Protein AF-A0A1E3GQG2-F1 (afdb_monomer_lite)

Structure (mmCIF, N/CA/C/O backbone):
data_AF-A0A1E3GQG2-F1
#
_entry.id   AF-A0A1E3GQG2-F1
#
loop_
_atom_site.group_PDB
_atom_site.id
_atom_site.type_symbol
_atom_site.label_atom_id
_atom_site.label_alt_id
_atom_site.label_comp_id
_atom_site.label_asym_id
_atom_site.label_entity_id
_atom_site.label_seq_id
_atom_site.pdbx_PDB_ins_code
_atom_site.Cartn_x
_atom_site.Cartn_y
_atom_site.Cartn_z
_atom_site.occupancy
_atom_site.B_iso_or_equiv
_atom_site.auth_seq_id
_atom_site.auth_comp_id
_atom_site.auth_asym_id
_atom_site.auth_atom_id
_atom_site.pdbx_PDB_model_num
ATOM 1 N N . MET A 1 1 ? -31.175 -24.753 45.544 1.00 43.94 1 MET A N 1
ATOM 2 C CA . MET A 1 1 ? -30.828 -24.920 46.975 1.00 43.94 1 MET A CA 1
ATOM 3 C C . MET A 1 1 ? -31.500 -23.866 47.858 1.00 43.94 1 MET A C 1
ATOM 5 O O . MET A 1 1 ? -32.255 -24.260 48.729 1.00 43.94 1 MET A O 1
ATOM 9 N N . ALA A 1 2 ? -31.331 -22.559 47.601 1.00 50.28 2 ALA A N 1
ATOM 10 C CA . ALA A 1 2 ? -31.936 -21.495 48.421 1.00 50.28 2 ALA A CA 1
ATOM 11 C C . ALA A 1 2 ? -33.476 -21.573 48.572 1.00 50.28 2 ALA A C 1
ATOM 13 O O . ALA A 1 2 ? -33.978 -21.503 49.686 1.00 50.28 2 ALA A O 1
ATOM 14 N N . ILE A 1 3 ? -34.227 -21.776 47.480 1.00 51.91 3 ILE A N 1
ATOM 15 C CA . ILE A 1 3 ? -35.708 -21.740 47.478 1.00 51.91 3 ILE A CA 1
ATOM 16 C C . ILE A 1 3 ? -36.333 -22.725 48.488 1.00 51.91 3 ILE A C 1
ATOM 18 O O . ILE A 1 3 ? -37.227 -22.344 49.235 1.00 51.91 3 ILE A O 1
ATOM 22 N N . GLY A 1 4 ? -35.816 -23.956 48.585 1.00 51.25 4 GLY A N 1
ATOM 23 C CA . GLY A 1 4 ? -36.321 -24.952 49.543 1.00 51.25 4 GLY A CA 1
ATOM 24 C C . GLY A 1 4 ? -36.029 -24.615 51.012 1.00 51.25 4 GLY A C 1
ATOM 25 O O . GLY A 1 4 ? -36.769 -25.037 51.893 1.00 51.25 4 GLY A O 1
ATOM 26 N N . PHE A 1 5 ? -34.991 -23.818 51.287 1.00 62.16 5 PHE A N 1
ATOM 27 C CA . PHE A 1 5 ? -34.720 -23.293 52.629 1.00 62.16 5 PHE A CA 1
ATOM 28 C C . PHE A 1 5 ? -35.689 -22.160 52.995 1.00 62.16 5 PHE A C 1
ATOM 30 O O . PHE A 1 5 ? -36.145 -22.093 54.133 1.00 62.16 5 PHE A O 1
ATOM 37 N N . PHE A 1 6 ? -36.040 -21.306 52.025 1.00 57.81 6 PHE A N 1
ATOM 38 C CA . PHE A 1 6 ? -37.055 -20.263 52.201 1.00 57.81 6 PHE A CA 1
ATOM 39 C C . PHE A 1 6 ? -38.436 -20.856 52.479 1.00 57.81 6 PHE A C 1
ATOM 41 O O . PHE A 1 6 ? -39.067 -20.489 53.465 1.00 57.81 6 PHE A O 1
ATOM 48 N N . GLN A 1 7 ? -38.868 -21.823 51.665 1.00 64.31 7 GLN A N 1
ATOM 49 C CA . GLN A 1 7 ? -40.161 -22.483 51.840 1.00 64.31 7 GLN A CA 1
ATOM 50 C C . GLN A 1 7 ? -40.267 -23.183 53.202 1.00 64.31 7 GLN A C 1
ATOM 52 O O . GLN A 1 7 ? -41.184 -22.887 53.963 1.00 64.31 7 GLN A O 1
ATOM 57 N N . LYS A 1 8 ? -39.288 -24.030 53.554 1.00 70.88 8 LYS A N 1
ATOM 58 C CA . LYS A 1 8 ? -39.304 -24.768 54.824 1.00 70.88 8 LYS A CA 1
ATOM 59 C C . LYS A 1 8 ? -39.340 -23.844 56.045 1.00 70.88 8 LYS A C 1
ATOM 61 O O . LYS A 1 8 ? -40.011 -24.141 57.022 1.00 70.88 8 LYS A O 1
ATOM 66 N N . ARG A 1 9 ? -38.655 -22.699 55.991 1.00 66.62 9 ARG A N 1
ATOM 67 C CA . ARG A 1 9 ? -38.614 -21.753 57.115 1.00 66.62 9 ARG A CA 1
ATOM 68 C C . ARG A 1 9 ? -39.884 -20.906 57.238 1.00 66.62 9 ARG A C 1
ATOM 70 O O . ARG A 1 9 ? -40.225 -20.506 58.343 1.00 66.62 9 ARG A O 1
ATOM 77 N N . ILE A 1 10 ? -40.591 -20.667 56.132 1.00 66.69 10 ILE A N 1
ATOM 78 C CA . ILE A 1 10 ? -41.946 -20.094 56.142 1.00 66.69 10 ILE A CA 1
ATOM 79 C C . ILE A 1 10 ? -42.943 -21.116 56.712 1.00 66.69 10 ILE A C 1
ATOM 81 O O . ILE A 1 10 ? -43.757 -20.750 57.556 1.00 66.69 10 ILE A O 1
ATOM 85 N N . GLU A 1 11 ? -42.834 -22.391 56.323 1.00 70.44 11 GLU A N 1
ATOM 86 C CA . GLU A 1 11 ? -43.611 -23.497 56.905 1.00 70.44 11 GLU A CA 1
ATOM 87 C C . GLU A 1 11 ? -43.346 -23.645 58.415 1.00 70.44 11 GLU A C 1
ATOM 89 O O . GLU A 1 11 ? -44.302 -23.739 59.175 1.00 70.44 11 GLU A O 1
ATOM 94 N N . ASP A 1 12 ? -42.093 -23.576 58.881 1.00 70.75 12 ASP A N 1
ATOM 95 C CA . ASP A 1 12 ? -41.755 -23.628 60.315 1.00 70.75 12 ASP A CA 1
ATOM 96 C C . ASP A 1 12 ? -42.366 -22.445 61.108 1.00 70.75 12 ASP A C 1
ATOM 98 O O . ASP A 1 12 ? -42.853 -22.635 62.222 1.00 70.75 12 ASP A O 1
ATOM 102 N N . ILE A 1 13 ? -42.384 -21.226 60.544 1.00 66.31 13 ILE A N 1
ATOM 103 C CA . ILE A 1 13 ? -43.014 -20.043 61.172 1.00 66.31 13 ILE A CA 1
ATOM 104 C C . ILE A 1 13 ? -44.542 -20.203 61.241 1.00 66.31 13 ILE A C 1
ATOM 106 O O . ILE A 1 13 ? -45.140 -19.923 62.279 1.00 66.31 13 ILE A O 1
ATOM 110 N N . LEU A 1 14 ? -45.173 -20.691 60.168 1.00 64.12 14 LEU A N 1
ATOM 111 C CA . LEU A 1 14 ? -46.610 -20.991 60.133 1.00 64.12 14 LEU A CA 1
ATOM 112 C C . LEU A 1 14 ? -46.989 -22.105 61.118 1.00 64.12 14 LEU A C 1
ATOM 114 O O . LEU A 1 14 ? -47.957 -21.960 61.862 1.00 64.12 14 LEU A O 1
ATOM 118 N N . ASN A 1 15 ? -46.213 -23.188 61.164 1.00 68.00 15 ASN A N 1
ATOM 119 C CA . ASN A 1 15 ? -46.484 -24.343 62.017 1.00 68.00 15 ASN A CA 1
ATOM 120 C C . ASN A 1 15 ? -46.332 -24.016 63.508 1.00 68.00 15 ASN A C 1
ATOM 122 O O . ASN A 1 15 ? -47.169 -24.451 64.291 1.00 68.00 15 ASN A O 1
ATOM 126 N N . ASN A 1 16 ? -45.343 -23.202 63.900 1.00 66.94 16 ASN A N 1
ATOM 127 C CA . ASN A 1 16 ? -45.179 -22.760 65.294 1.00 66.94 16 ASN A CA 1
ATOM 128 C C . ASN A 1 16 ? -46.357 -21.915 65.817 1.00 66.94 16 ASN A C 1
ATOM 130 O O . ASN A 1 16 ? -46.555 -21.837 67.028 1.00 66.94 16 ASN A O 1
ATOM 134 N N . VAL A 1 17 ? -47.130 -21.278 64.929 1.00 58.50 17 VAL A N 1
ATOM 135 C CA . VAL A 1 17 ? -48.348 -20.530 65.292 1.00 58.50 17 VAL A CA 1
ATOM 136 C C . VAL A 1 17 ? -49.607 -21.395 65.149 1.00 58.50 17 VAL A C 1
ATOM 138 O O . VAL A 1 17 ? -50.553 -21.222 65.910 1.00 58.50 17 VAL A O 1
ATOM 141 N N . ALA A 1 18 ? -49.618 -22.366 64.233 1.00 57.16 18 ALA A N 1
ATOM 142 C CA . ALA A 1 18 ? -50.722 -23.314 64.069 1.00 57.16 18 ALA A CA 1
ATOM 143 C C . ALA A 1 18 ? -50.735 -24.454 65.110 1.00 57.16 18 ALA A C 1
ATOM 145 O O . ALA A 1 18 ? -51.757 -25.117 65.260 1.00 57.16 18 ALA A O 1
ATOM 146 N N . SER A 1 19 ? -49.629 -24.698 65.825 1.00 54.12 19 SER A N 1
ATOM 147 C CA . SER A 1 19 ? -49.516 -25.766 66.832 1.00 54.12 19 SER A CA 1
ATOM 148 C C . SER A 1 19 ? -50.015 -25.391 68.233 1.00 54.12 19 SER A C 1
ATOM 150 O O . SER A 1 19 ? -49.858 -26.187 69.157 1.00 54.12 19 SER A O 1
ATOM 152 N N . SER A 1 20 ? -50.580 -24.196 68.432 1.00 52.72 20 SER A N 1
ATOM 153 C CA . SER A 1 20 ? -51.410 -23.928 69.611 1.00 52.72 20 SER A CA 1
ATOM 154 C C . SER A 1 20 ? -52.830 -24.410 69.324 1.00 52.72 20 SER A C 1
ATOM 156 O O . SER A 1 20 ? -53.497 -23.824 68.470 1.00 52.72 20 SER A O 1
ATOM 158 N N . ASP A 1 21 ? -53.269 -25.461 70.021 1.00 48.66 21 ASP A N 1
ATOM 159 C CA . ASP A 1 21 ? -54.613 -26.041 69.904 1.00 48.66 21 ASP A CA 1
ATOM 160 C C . ASP A 1 21 ? -55.715 -25.016 70.232 1.00 48.66 21 ASP A C 1
ATOM 162 O O . ASP A 1 21 ? -56.151 -24.907 71.373 1.00 48.66 21 ASP A O 1
ATOM 166 N N . ASP A 1 22 ? -56.176 -24.280 69.220 1.00 47.41 22 ASP A N 1
ATOM 167 C CA . ASP A 1 22 ? -57.558 -23.810 69.098 1.00 47.41 22 ASP A CA 1
ATOM 168 C C . ASP A 1 22 ? -57.818 -23.323 67.663 1.00 47.41 22 ASP A C 1
ATOM 170 O O . ASP A 1 22 ? -57.306 -22.301 67.207 1.00 47.41 22 ASP A O 1
ATOM 174 N N . SER A 1 23 ? -58.669 -24.039 66.922 1.00 47.28 23 SER A N 1
ATOM 175 C CA . SER A 1 23 ? -59.054 -23.702 65.539 1.00 47.28 23 SER A CA 1
ATOM 176 C C . SER A 1 23 ? -60.093 -22.569 65.452 1.00 47.28 23 SER A C 1
ATOM 178 O O . SER A 1 23 ? -60.859 -22.472 64.489 1.00 47.28 23 SER A O 1
ATOM 180 N N . ALA A 1 24 ? -60.112 -21.687 66.452 1.00 50.62 24 ALA A N 1
ATOM 181 C CA . ALA A 1 24 ? -61.059 -20.596 66.618 1.00 50.62 24 ALA A CA 1
ATOM 182 C C . ALA A 1 24 ? -60.335 -19.241 66.599 1.00 50.62 24 ALA A C 1
ATOM 184 O O . ALA A 1 24 ? -59.922 -18.737 67.633 1.00 50.62 24 ALA A O 1
ATOM 185 N N . ALA A 1 25 ? -60.234 -18.649 65.402 1.00 54.94 25 ALA A N 1
ATOM 186 C CA . ALA A 1 25 ? -59.791 -17.273 65.149 1.00 54.94 25 ALA A CA 1
ATOM 187 C C . ALA A 1 25 ? -58.493 -16.841 65.873 1.00 54.94 25 ALA A C 1
ATOM 189 O O . ALA A 1 25 ? -58.545 -16.275 66.963 1.00 54.94 25 ALA A O 1
ATOM 190 N N . LEU A 1 26 ? -57.351 -17.010 65.183 1.00 57.09 26 LEU A N 1
ATOM 191 C CA . LEU A 1 26 ? -56.052 -16.390 65.506 1.00 57.09 26 LEU A CA 1
ATOM 192 C C . LEU A 1 26 ? -56.235 -15.032 66.189 1.00 57.09 26 LEU A C 1
ATOM 194 O O . LEU A 1 26 ? -56.834 -14.122 65.604 1.00 57.09 26 LEU A O 1
ATOM 198 N N . SER A 1 27 ? -55.719 -14.891 67.411 1.00 65.50 27 SER A N 1
ATOM 199 C CA . SER A 1 27 ? -55.897 -13.648 68.155 1.00 65.50 27 SER A CA 1
ATOM 200 C C . SER A 1 27 ? -55.225 -12.487 67.411 1.00 65.50 27 SER A C 1
ATOM 202 O O . SER A 1 27 ? -54.243 -12.672 66.685 1.00 65.50 27 SER A O 1
ATOM 204 N N . ALA A 1 28 ? -55.728 -11.263 67.595 1.00 66.06 28 ALA A N 1
ATOM 205 C CA . ALA A 1 28 ? -55.126 -10.077 66.975 1.00 66.06 28 ALA A CA 1
ATOM 206 C C . ALA A 1 28 ? -53.630 -9.927 67.333 1.00 66.06 28 ALA A C 1
ATOM 208 O O . ALA A 1 28 ? -52.843 -9.412 66.543 1.00 66.06 28 ALA A O 1
ATOM 209 N N . GLU A 1 29 ? -53.244 -10.437 68.503 1.00 67.38 29 GLU A N 1
ATOM 210 C CA . GLU A 1 29 ? -51.880 -10.464 69.025 1.00 67.38 29 GLU A CA 1
ATOM 211 C C . GLU A 1 29 ? -51.009 -11.503 68.292 1.00 67.38 29 GLU A C 1
ATOM 213 O O . GLU A 1 29 ? -49.918 -11.168 67.830 1.00 67.38 29 GLU A O 1
ATOM 218 N N . GLN A 1 30 ? -51.528 -12.716 68.049 1.00 65.88 30 GLN A N 1
ATOM 219 C CA . GLN A 1 30 ? -50.862 -13.734 67.220 1.00 65.88 30 GLN A CA 1
ATOM 220 C C . GLN A 1 30 ? -50.704 -13.281 65.759 1.00 65.88 30 GLN A C 1
ATOM 222 O O . GLN A 1 30 ? -49.646 -13.488 65.163 1.00 65.88 30 GLN A O 1
ATOM 227 N N . MET A 1 31 ? -51.716 -12.620 65.177 1.00 65.44 31 MET A N 1
ATOM 228 C CA . MET A 1 31 ? -51.602 -12.048 63.827 1.00 65.44 31 MET A CA 1
ATOM 229 C C . MET A 1 31 ? -50.551 -10.933 63.763 1.00 65.44 31 MET A C 1
ATOM 231 O O . MET A 1 31 ? -49.758 -10.894 62.821 1.00 65.44 31 MET A O 1
ATOM 235 N N . ALA A 1 32 ? -50.512 -10.043 64.761 1.00 70.94 32 ALA A N 1
ATOM 236 C CA . ALA A 1 32 ? -49.507 -8.987 64.840 1.00 70.94 32 ALA A CA 1
ATOM 237 C C . ALA A 1 32 ? -48.089 -9.574 64.933 1.00 70.94 32 ALA A C 1
ATOM 239 O O . ALA A 1 32 ? -47.202 -9.155 64.185 1.00 70.94 32 ALA A O 1
ATOM 240 N N . GLN A 1 33 ? -47.895 -10.593 65.774 1.00 74.00 33 GLN A N 1
ATOM 241 C CA . GLN A 1 33 ? -46.611 -11.266 65.964 1.00 74.00 33 GLN A CA 1
ATOM 242 C C . GLN A 1 33 ? -46.144 -11.991 64.689 1.00 74.00 33 GLN A C 1
ATOM 244 O O . GLN A 1 33 ? -45.023 -11.762 64.235 1.00 74.00 33 GLN A O 1
ATOM 249 N N . LEU A 1 34 ? -47.027 -12.749 64.025 1.00 73.19 34 LEU A N 1
ATOM 250 C CA . LEU A 1 34 ? -46.723 -13.391 62.740 1.00 73.19 34 LEU A CA 1
ATOM 251 C C . LEU A 1 34 ? -46.403 -12.360 61.639 1.00 73.19 34 LEU A C 1
ATOM 253 O O . LEU A 1 34 ? -45.493 -12.576 60.839 1.00 73.19 34 LEU A O 1
ATOM 257 N N . SER A 1 35 ? -47.099 -11.215 61.612 1.00 73.50 35 SER A N 1
ATOM 258 C CA . SER A 1 35 ? -46.809 -10.132 60.658 1.00 73.50 35 SER A CA 1
ATOM 259 C C . SER A 1 35 ? -45.436 -9.489 60.892 1.00 73.50 35 SER A C 1
ATOM 261 O O . SER A 1 35 ? -44.732 -9.181 59.930 1.00 73.50 35 SER A O 1
ATOM 263 N N . SER A 1 36 ? -45.032 -9.344 62.159 1.00 77.12 36 SER A N 1
ATOM 264 C CA . SER A 1 36 ? -43.724 -8.819 62.557 1.00 77.12 36 SER A CA 1
ATOM 265 C C . SER A 1 36 ? -42.600 -9.754 62.112 1.00 77.12 36 SER A C 1
ATOM 267 O O . SER A 1 36 ? -41.652 -9.310 61.462 1.00 77.12 36 SER A O 1
ATOM 269 N N . ASP A 1 37 ? -42.729 -11.055 62.383 1.00 76.38 37 ASP A N 1
ATOM 270 C CA . ASP A 1 37 ? -41.709 -12.043 62.020 1.00 76.38 37 ASP A CA 1
ATOM 271 C C . ASP A 1 37 ? -41.579 -12.208 60.497 1.00 76.38 37 ASP A C 1
ATOM 273 O O . ASP A 1 37 ? -40.462 -12.257 59.973 1.00 76.38 37 ASP A O 1
ATOM 277 N N . LEU A 1 38 ? -42.695 -12.187 59.754 1.00 78.56 38 LEU A N 1
ATOM 278 C CA . LEU A 1 38 ? -42.682 -12.156 58.285 1.00 78.56 38 LEU A CA 1
ATOM 279 C C . LEU A 1 38 ? -42.033 -10.880 57.734 1.00 78.56 38 LEU A C 1
ATOM 281 O O . LEU A 1 38 ? -41.230 -10.963 56.803 1.00 78.56 38 LEU A O 1
ATOM 285 N N . ALA A 1 39 ? -42.327 -9.706 58.300 1.00 76.19 39 ALA A N 1
ATOM 286 C CA . ALA A 1 39 ? -41.714 -8.448 57.877 1.00 76.19 39 ALA A CA 1
ATOM 287 C C . ALA A 1 39 ? -40.195 -8.435 58.130 1.00 76.19 39 ALA A C 1
ATOM 289 O O . ALA A 1 39 ? -39.421 -8.008 57.268 1.00 76.19 39 ALA A O 1
ATOM 290 N N . LEU A 1 40 ? -39.753 -8.954 59.278 1.00 81.88 40 LEU A N 1
ATOM 291 C CA . LEU A 1 40 ? -38.340 -9.047 59.651 1.00 81.88 40 LEU A CA 1
ATOM 292 C C . LEU A 1 40 ? -37.596 -10.074 58.773 1.00 81.88 40 LEU A C 1
ATOM 294 O O . LEU A 1 40 ? -36.467 -9.829 58.330 1.00 81.88 40 LEU A O 1
ATOM 298 N N . TYR A 1 41 ? -38.261 -11.175 58.415 1.00 80.56 41 TYR A N 1
ATOM 299 C CA . TYR A 1 41 ? -37.761 -12.143 57.441 1.00 80.56 41 TYR A CA 1
ATOM 300 C C . TYR A 1 41 ? -37.623 -11.539 56.037 1.00 80.56 41 TYR A C 1
ATOM 302 O O . TYR A 1 41 ? -36.532 -11.552 55.469 1.00 80.56 41 TYR A O 1
ATOM 310 N N . PHE A 1 42 ? -38.673 -10.925 55.484 1.00 79.88 42 PHE A N 1
ATOM 311 C CA . PHE A 1 42 ? -38.590 -10.291 54.163 1.00 79.88 42 PHE A CA 1
ATOM 312 C C . PHE A 1 42 ? -37.555 -9.162 54.117 1.00 79.88 42 PHE A C 1
ATOM 314 O O . PHE A 1 42 ? -36.816 -9.062 53.138 1.00 79.88 42 PHE A O 1
ATOM 321 N N . SER A 1 43 ? -37.435 -8.364 55.183 1.00 82.62 43 SER A N 1
ATOM 322 C CA . SER A 1 43 ? -36.413 -7.319 55.306 1.00 82.62 43 SER A CA 1
ATOM 323 C C . SER A 1 43 ? -34.992 -7.893 55.236 1.00 82.62 43 SER A C 1
ATOM 325 O O . SER A 1 43 ? -34.177 -7.443 54.429 1.00 82.62 43 SER A O 1
ATOM 327 N N . THR A 1 44 ? -34.695 -8.951 56.000 1.00 85.56 44 THR A N 1
ATOM 328 C CA . THR A 1 44 ? -33.367 -9.597 55.974 1.00 85.56 44 THR A CA 1
ATOM 329 C C . THR A 1 44 ? -33.063 -10.289 54.638 1.00 85.56 44 THR A C 1
ATOM 331 O O . THR A 1 44 ? -31.919 -10.255 54.172 1.00 85.56 44 THR A O 1
ATOM 334 N N . VAL A 1 45 ? -34.069 -10.845 53.957 1.00 84.50 45 VAL A N 1
ATOM 335 C CA . VAL A 1 45 ? -33.920 -11.429 52.610 1.00 84.50 45 VAL A CA 1
ATOM 336 C C . VAL A 1 45 ? -33.674 -10.362 51.543 1.00 84.50 45 VAL A C 1
ATOM 338 O O . VAL A 1 45 ? -32.757 -10.500 50.734 1.00 84.50 45 VAL A O 1
ATOM 341 N N . LEU A 1 46 ? -34.426 -9.260 51.563 1.00 84.75 46 LEU A N 1
ATOM 342 C CA . LEU A 1 46 ? -34.218 -8.134 50.649 1.00 84.75 46 LEU A CA 1
ATOM 343 C C . LEU A 1 46 ? -32.850 -7.475 50.865 1.00 84.75 46 LEU A C 1
ATOM 345 O O . LEU A 1 46 ? -32.171 -7.140 49.893 1.00 84.75 46 LEU A O 1
ATOM 349 N N . LEU A 1 47 ? -32.411 -7.337 52.117 1.00 89.31 47 LEU A N 1
ATOM 350 C CA . LEU A 1 47 ? -31.119 -6.747 52.464 1.00 89.31 47 LEU A CA 1
ATOM 351 C C . LEU A 1 47 ? -29.944 -7.645 52.045 1.00 89.31 47 LEU A C 1
ATOM 353 O O . LEU A 1 47 ? -28.957 -7.146 51.503 1.00 89.31 47 LEU A O 1
ATOM 357 N N . THR A 1 48 ? -30.056 -8.968 52.205 1.00 87.81 48 THR A N 1
ATOM 358 C CA . THR A 1 48 ? -29.026 -9.916 51.736 1.00 87.81 48 THR A CA 1
ATOM 359 C C . THR A 1 48 ? -28.966 -10.014 50.209 1.00 87.81 48 THR A C 1
ATOM 361 O O . THR A 1 48 ? -27.866 -9.989 49.655 1.00 87.81 48 THR A O 1
ATOM 364 N N . LEU A 1 49 ? -30.108 -10.028 49.510 1.00 87.88 49 LEU A N 1
ATOM 365 C CA . LEU A 1 49 ? -30.158 -9.945 48.042 1.00 87.88 49 LEU A CA 1
ATOM 366 C C . LEU A 1 49 ? -29.557 -8.632 47.519 1.00 87.88 49 LEU A C 1
ATOM 368 O O . LEU A 1 49 ? -28.740 -8.654 46.598 1.00 87.88 49 LEU A O 1
ATOM 372 N N . SER A 1 50 ? -29.898 -7.500 48.140 1.00 86.12 50 SER A N 1
ATOM 373 C CA . SER A 1 50 ? -29.339 -6.185 47.791 1.00 86.12 50 SER A CA 1
ATOM 374 C C . SER A 1 50 ? -27.827 -6.130 48.030 1.00 86.12 50 SER A C 1
ATOM 376 O O . SER A 1 50 ? -27.090 -5.606 47.196 1.00 86.12 50 SER A O 1
ATOM 378 N N . GLY A 1 51 ? -27.347 -6.730 49.125 1.00 90.56 51 GLY A N 1
ATOM 379 C CA . GLY A 1 51 ? -25.922 -6.876 49.419 1.00 90.56 51 GLY A CA 1
ATOM 380 C C . GLY A 1 51 ? -25.180 -7.707 48.369 1.00 90.56 51 GLY A C 1
ATOM 381 O O . GLY A 1 51 ? -24.151 -7.266 47.859 1.00 90.56 51 GLY A O 1
ATOM 382 N N . MET A 1 52 ? -25.718 -8.870 47.977 1.00 90.25 52 MET A N 1
ATOM 383 C CA . MET A 1 52 ? -25.135 -9.683 46.898 1.00 90.25 52 MET A CA 1
ATOM 384 C C . MET A 1 52 ? -25.113 -8.936 45.559 1.00 90.25 52 MET A C 1
ATOM 386 O O . MET A 1 52 ? -24.118 -9.007 44.837 1.00 90.25 52 MET A O 1
ATOM 390 N N . LEU A 1 53 ? -26.175 -8.194 45.236 1.00 92.00 53 LEU A N 1
ATOM 391 C CA . LEU A 1 53 ? -26.267 -7.422 43.998 1.00 92.00 53 LEU A CA 1
ATOM 392 C C . LEU A 1 53 ? -25.254 -6.264 43.976 1.00 92.00 53 LEU A C 1
ATOM 394 O O . LEU A 1 53 ? -24.583 -6.065 42.964 1.00 92.00 53 LEU A O 1
ATOM 398 N N . LEU A 1 54 ? -25.060 -5.566 45.100 1.00 93.62 54 LEU A N 1
ATO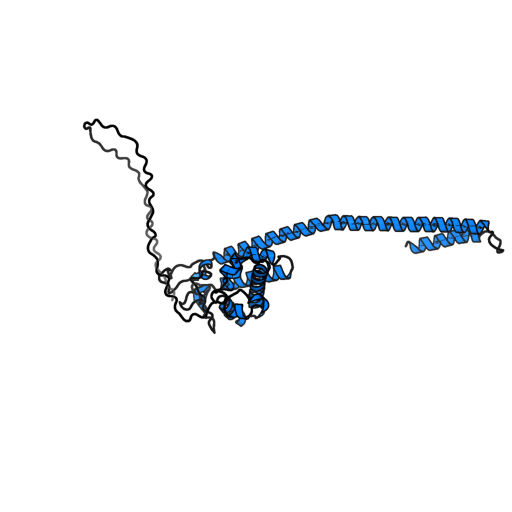M 399 C CA . LEU A 1 54 ? -24.003 -4.559 45.264 1.00 93.62 54 LEU A CA 1
ATOM 400 C C . LEU A 1 54 ? -22.599 -5.153 45.097 1.00 93.62 54 LEU A C 1
ATOM 402 O O . LEU A 1 54 ? -21.781 -4.575 44.381 1.00 93.62 54 LEU A O 1
ATOM 406 N N . VAL A 1 55 ? -22.321 -6.317 45.693 1.00 92.44 55 VAL A N 1
ATOM 407 C CA . VAL A 1 55 ? -21.036 -7.019 45.516 1.00 92.44 55 VAL A CA 1
ATOM 408 C C . VAL A 1 55 ? -20.837 -7.437 44.054 1.00 92.44 55 VAL A C 1
ATOM 410 O O . VAL A 1 55 ? -19.758 -7.225 43.503 1.00 92.44 55 VAL A O 1
ATOM 413 N N . GLY A 1 56 ? -21.873 -7.955 43.389 1.00 91.31 56 GLY A N 1
ATOM 414 C CA . GLY A 1 56 ? -21.832 -8.311 41.968 1.00 91.31 56 GLY A CA 1
ATOM 415 C C . GLY A 1 56 ? -21.545 -7.113 41.056 1.00 91.31 56 GLY A C 1
ATOM 416 O O . GLY A 1 56 ? -20.663 -7.187 40.198 1.00 91.31 56 GLY A O 1
ATOM 417 N N . LEU A 1 57 ? -22.224 -5.982 41.280 1.00 91.50 57 LEU A N 1
ATOM 418 C CA . LEU A 1 57 ? -21.966 -4.726 40.565 1.00 91.50 57 LEU A CA 1
ATOM 419 C C . LEU A 1 57 ? -20.554 -4.188 40.833 1.00 91.50 57 LEU A C 1
ATOM 421 O O . LEU A 1 57 ? -19.883 -3.747 39.899 1.00 91.50 57 LEU A O 1
ATOM 425 N N . PHE A 1 58 ? -20.076 -4.260 42.077 1.00 92.31 58 PHE A N 1
ATOM 426 C CA . PHE A 1 58 ? -18.728 -3.829 42.447 1.00 92.31 58 PHE A CA 1
ATOM 427 C C . PHE A 1 58 ? -17.641 -4.683 41.779 1.00 92.31 58 PHE A C 1
ATOM 429 O O . PHE A 1 58 ? -16.662 -4.137 41.269 1.00 92.31 58 PHE A O 1
ATOM 436 N N . LEU A 1 59 ? -17.829 -6.006 41.711 1.00 90.88 59 LEU A N 1
ATOM 437 C CA . LEU A 1 59 ? -16.934 -6.917 40.992 1.00 90.88 59 LEU A CA 1
ATOM 438 C C . LEU A 1 59 ? -16.935 -6.634 39.482 1.00 90.88 59 LEU A C 1
ATOM 440 O O . LEU A 1 59 ? -15.864 -6.502 38.890 1.00 90.88 59 LEU A O 1
ATOM 444 N N . LEU A 1 60 ? -18.107 -6.449 38.865 1.00 87.81 60 LEU A N 1
ATOM 445 C CA . LEU A 1 60 ? -18.225 -6.050 37.455 1.00 87.81 60 LEU A CA 1
ATOM 446 C C . LEU A 1 60 ? -17.524 -4.715 37.164 1.00 87.81 60 LEU A C 1
ATOM 448 O O . LEU A 1 60 ? -16.837 -4.581 36.149 1.00 87.81 60 LEU A O 1
ATOM 452 N N . TRP A 1 61 ? -17.664 -3.737 38.059 1.00 89.56 61 TRP A N 1
ATOM 453 C CA . TRP A 1 61 ? -16.994 -2.443 37.956 1.00 89.56 61 TRP A CA 1
ATOM 454 C C . TRP A 1 61 ? -15.472 -2.564 38.118 1.00 89.56 61 TRP A C 1
ATOM 456 O O . TRP A 1 61 ? -14.738 -2.003 37.307 1.00 89.56 61 TRP A O 1
ATOM 466 N N . MET A 1 62 ? -14.988 -3.345 39.091 1.00 87.00 62 MET A N 1
ATOM 467 C CA . MET A 1 62 ? -13.565 -3.683 39.259 1.00 87.00 62 MET A CA 1
ATOM 468 C C . MET A 1 62 ? -12.978 -4.312 37.991 1.00 87.00 62 MET A C 1
ATOM 470 O O . MET A 1 62 ? -11.918 -3.884 37.529 1.00 87.00 62 MET A O 1
ATOM 474 N N . VAL A 1 63 ? -13.674 -5.296 37.409 1.00 84.31 63 VAL A N 1
ATOM 475 C CA . VAL A 1 63 ? -13.246 -5.976 36.179 1.00 84.31 63 VAL A CA 1
ATOM 476 C C . VAL A 1 63 ? -13.204 -4.993 35.012 1.00 84.31 63 VAL A C 1
ATOM 478 O O . VAL A 1 63 ? -12.149 -4.857 34.400 1.00 84.31 63 VAL A O 1
ATOM 481 N N . LYS A 1 64 ? -14.276 -4.230 34.746 1.00 79.50 64 LYS A N 1
ATOM 482 C CA . LYS A 1 64 ? -14.278 -3.215 33.672 1.00 79.50 64 LYS A CA 1
ATOM 483 C C . LYS A 1 64 ? -13.189 -2.155 33.867 1.00 79.50 64 LYS A C 1
ATOM 485 O O . LYS A 1 64 ? -12.498 -1.807 32.913 1.00 79.50 64 LYS A O 1
ATOM 490 N N . ARG A 1 65 ? -12.985 -1.674 35.099 1.00 77.88 65 ARG A N 1
ATOM 491 C CA . ARG A 1 65 ? -11.977 -0.652 35.423 1.00 77.88 65 ARG A CA 1
ATOM 492 C C . ARG A 1 65 ? -10.540 -1.138 35.211 1.00 77.88 65 ARG A C 1
ATOM 494 O O . ARG A 1 65 ? -9.688 -0.319 34.885 1.00 77.88 65 ARG A O 1
ATOM 501 N N . ARG A 1 66 ? -10.260 -2.435 35.391 1.00 73.31 66 ARG A N 1
ATOM 502 C CA . ARG A 1 66 ? -8.932 -3.026 35.134 1.00 73.31 66 ARG A CA 1
ATOM 503 C C . ARG A 1 66 ? -8.754 -3.488 33.685 1.00 73.31 66 ARG A C 1
ATOM 505 O O . ARG A 1 66 ? -7.681 -3.295 33.127 1.00 73.31 66 ARG A O 1
ATOM 512 N N . ALA A 1 67 ? -9.789 -4.068 33.080 1.00 65.19 67 ALA A N 1
ATOM 513 C CA . ALA A 1 67 ? -9.726 -4.630 31.734 1.00 65.19 67 ALA A CA 1
ATOM 514 C C . ALA A 1 67 ? -9.654 -3.555 30.641 1.00 65.19 67 ALA A C 1
ATOM 516 O O . ALA A 1 67 ? -8.885 -3.720 29.701 1.00 65.19 67 ALA A O 1
ATOM 517 N N . ASN A 1 68 ? -10.407 -2.455 30.771 1.00 66.25 68 ASN A N 1
ATOM 518 C CA . ASN A 1 68 ? -10.446 -1.399 29.754 1.00 66.25 68 ASN A CA 1
ATOM 519 C C . ASN A 1 68 ? -9.065 -0.773 29.459 1.00 66.25 68 ASN A C 1
ATOM 521 O O . ASN A 1 68 ? -8.655 -0.836 28.306 1.00 66.25 68 ASN A O 1
ATOM 525 N N . PRO A 1 69 ? -8.313 -0.214 30.433 1.00 63.69 69 PRO A N 1
ATOM 526 C CA . PRO A 1 69 ? -7.021 0.413 30.134 1.00 63.69 69 PRO A CA 1
ATOM 527 C C . PRO A 1 69 ? -5.963 -0.596 29.660 1.00 63.69 69 PRO A C 1
ATOM 529 O O . PRO A 1 69 ? -5.116 -0.265 28.840 1.00 63.69 69 PRO A O 1
ATOM 532 N N . ALA A 1 70 ? -6.008 -1.844 30.139 1.00 64.12 70 ALA A N 1
ATOM 533 C CA . ALA A 1 70 ? -5.092 -2.881 29.669 1.00 64.12 70 ALA A CA 1
ATOM 534 C C . ALA A 1 70 ? -5.385 -3.287 28.212 1.00 64.12 70 ALA A C 1
ATOM 536 O O . ALA A 1 70 ? -4.457 -3.485 27.431 1.00 64.12 70 ALA A O 1
ATOM 537 N N . SER A 1 71 ? -6.662 -3.385 27.823 1.00 68.81 71 SER A N 1
ATOM 538 C CA . SER A 1 71 ? -7.041 -3.750 26.456 1.00 68.81 71 SER A CA 1
ATOM 539 C C . SER A 1 71 ? -6.808 -2.619 25.453 1.00 68.81 71 SER A C 1
ATOM 541 O O . SER A 1 71 ? -6.375 -2.905 24.338 1.00 68.81 71 SER A O 1
ATOM 543 N N . THR A 1 72 ? -7.015 -1.352 25.834 1.00 72.50 72 THR A N 1
ATOM 544 C CA . THR A 1 72 ? -6.697 -0.203 24.968 1.00 72.50 72 THR A CA 1
ATOM 545 C C . THR A 1 72 ? -5.197 -0.069 24.752 1.00 72.50 72 THR A C 1
ATOM 547 O O . THR A 1 72 ? -4.766 -0.006 23.606 1.00 72.50 72 THR A O 1
ATOM 550 N N . ASN A 1 73 ? -4.392 -0.125 25.817 1.00 75.06 73 ASN A N 1
ATOM 551 C CA . ASN A 1 73 ? -2.942 0.038 25.703 1.00 75.06 73 ASN A CA 1
ATOM 552 C C . ASN A 1 73 ? -2.306 -1.097 24.882 1.00 75.06 73 ASN A C 1
ATOM 554 O O . ASN A 1 73 ? -1.417 -0.844 24.073 1.00 75.06 73 ASN A O 1
ATOM 558 N N . ASN A 1 74 ? -2.789 -2.336 25.034 1.00 81.75 74 ASN A N 1
ATOM 559 C CA . ASN A 1 74 ? -2.325 -3.458 24.215 1.00 81.75 74 ASN A CA 1
ATOM 560 C C . ASN A 1 74 ? -2.702 -3.284 22.734 1.00 81.75 74 ASN A C 1
ATOM 562 O O . ASN A 1 74 ? -1.873 -3.564 21.873 1.00 81.75 74 ASN A O 1
ATOM 566 N N . LYS A 1 75 ? -3.911 -2.790 22.427 1.00 82.56 75 LYS A N 1
ATOM 567 C CA . LYS A 1 75 ? -4.323 -2.484 21.046 1.00 82.56 75 LYS A CA 1
ATOM 568 C C . LYS A 1 75 ? -3.504 -1.349 20.430 1.00 82.56 75 LYS A C 1
ATOM 570 O O . LYS A 1 75 ? -3.103 -1.452 19.278 1.00 82.56 75 LYS A O 1
ATOM 575 N N . GLU A 1 76 ? -3.238 -0.280 21.177 1.00 84.88 76 GLU A N 1
ATOM 576 C CA . GLU A 1 76 ? -2.422 0.847 20.704 1.00 84.88 76 GLU A CA 1
ATOM 577 C C . GLU A 1 76 ? -0.973 0.428 20.433 1.00 84.88 76 GLU A C 1
ATOM 579 O O . GLU A 1 76 ? -0.411 0.797 19.403 1.00 84.88 76 GLU A O 1
ATOM 584 N N . LEU A 1 77 ? -0.396 -0.410 21.300 1.00 87.62 77 LEU A N 1
ATOM 585 C CA . LEU A 1 77 ? 0.934 -0.981 21.100 1.00 87.62 77 LEU A CA 1
ATOM 586 C C . LEU A 1 77 ? 0.975 -1.929 19.889 1.00 87.62 77 LEU A C 1
ATOM 588 O O . LEU A 1 77 ? 1.896 -1.830 19.084 1.00 87.62 77 LEU A O 1
ATOM 592 N N . GLN A 1 78 ? -0.038 -2.783 19.701 1.00 87.38 78 GLN A N 1
ATOM 593 C CA . GLN A 1 78 ? -0.164 -3.638 18.510 1.00 87.38 78 GLN A CA 1
ATOM 594 C C . GLN A 1 78 ? -0.301 -2.820 17.217 1.00 87.38 78 GLN A C 1
ATOM 596 O O . GLN A 1 78 ? 0.363 -3.123 16.231 1.00 87.38 78 GLN A O 1
ATOM 601 N N . ARG A 1 79 ? -1.106 -1.750 17.230 1.00 90.06 79 ARG A N 1
ATOM 602 C CA . ARG A 1 79 ? -1.265 -0.807 16.109 1.00 90.06 79 ARG A CA 1
ATOM 603 C C . ARG A 1 79 ? 0.065 -0.146 15.737 1.00 90.06 79 ARG A C 1
ATOM 605 O O . ARG A 1 79 ? 0.411 -0.111 14.563 1.00 90.06 79 ARG A O 1
ATOM 612 N N . GLN A 1 80 ? 0.835 0.327 16.721 1.00 89.94 80 GLN A N 1
ATOM 613 C CA . GLN A 1 80 ? 2.162 0.913 16.483 1.00 89.94 80 GLN A CA 1
ATOM 614 C C . GLN A 1 80 ? 3.176 -0.111 15.958 1.00 89.94 80 GLN A C 1
ATOM 616 O O . GLN A 1 80 ? 3.903 0.189 15.014 1.00 89.94 80 GLN A O 1
ATOM 621 N N . GLN A 1 81 ? 3.205 -1.320 16.529 1.00 91.44 81 GLN A N 1
ATOM 622 C CA . GLN A 1 81 ? 4.077 -2.402 16.064 1.00 91.44 81 GLN A CA 1
ATOM 623 C C . GLN A 1 81 ? 3.774 -2.791 14.617 1.00 91.44 81 GLN A C 1
ATOM 625 O O . GLN A 1 81 ? 4.698 -2.887 13.816 1.00 91.44 81 GLN A O 1
ATOM 630 N N . LEU A 1 82 ? 2.495 -2.951 14.266 1.00 92.19 82 LEU A N 1
ATOM 631 C CA . LEU A 1 82 ? 2.092 -3.315 12.912 1.00 92.19 82 LEU A CA 1
ATOM 632 C C . LEU A 1 82 ? 2.406 -2.205 11.898 1.00 92.19 82 LEU A C 1
ATOM 634 O O . LEU A 1 82 ? 2.856 -2.505 10.799 1.00 92.19 82 LEU A O 1
ATOM 638 N N . LEU A 1 83 ? 2.236 -0.928 12.259 1.00 92.38 83 LEU A N 1
ATOM 639 C CA . LEU A 1 83 ? 2.644 0.189 11.397 1.00 92.38 83 LEU A CA 1
ATOM 640 C C . LEU A 1 83 ? 4.156 0.200 11.149 1.00 92.38 83 LEU A C 1
ATOM 642 O O . LEU A 1 83 ? 4.580 0.318 10.003 1.00 92.38 83 LEU A O 1
ATOM 646 N N . GLN A 1 84 ? 4.966 0.009 12.194 1.00 93.19 84 GLN A N 1
ATOM 647 C CA . GLN A 1 84 ? 6.419 -0.103 12.053 1.00 93.19 84 GLN A CA 1
ATOM 648 C C . GLN A 1 84 ? 6.817 -1.324 11.203 1.00 93.19 84 GLN A C 1
ATOM 650 O O . GLN A 1 84 ? 7.740 -1.240 10.391 1.00 93.19 84 GLN A O 1
ATOM 655 N N . GLU A 1 85 ? 6.113 -2.448 11.354 1.00 94.50 85 GLU A N 1
ATOM 656 C CA . GLU A 1 85 ? 6.310 -3.636 10.527 1.00 94.50 85 GLU A CA 1
ATOM 657 C C . GLU A 1 85 ? 6.001 -3.333 9.053 1.00 94.50 85 GLU A C 1
ATOM 659 O O . GLU A 1 85 ? 6.860 -3.553 8.202 1.00 94.50 85 GLU A O 1
ATOM 664 N N . LEU A 1 86 ? 4.844 -2.739 8.751 1.00 94.69 86 LEU A N 1
ATOM 665 C CA . LEU A 1 86 ? 4.433 -2.344 7.398 1.00 94.69 86 LEU A CA 1
ATOM 666 C C . LEU A 1 86 ? 5.395 -1.334 6.753 1.00 94.69 86 LEU A C 1
ATOM 668 O O . LEU A 1 86 ? 5.694 -1.461 5.564 1.00 94.69 86 LEU A O 1
ATOM 672 N N . GLU A 1 87 ? 5.917 -0.367 7.513 1.00 94.56 87 GLU A N 1
ATOM 673 C CA . GLU A 1 87 ? 6.967 0.547 7.043 1.00 94.56 87 GLU A CA 1
ATOM 674 C C . GLU A 1 87 ? 8.259 -0.206 6.714 1.00 94.56 87 GLU A C 1
ATOM 676 O O . GLU A 1 87 ? 8.859 0.033 5.665 1.00 94.56 87 GLU A O 1
ATOM 681 N N . SER A 1 88 ? 8.672 -1.143 7.574 1.00 95.38 88 SER A N 1
ATOM 682 C CA . SER A 1 88 ? 9.891 -1.933 7.367 1.00 95.38 88 SER A CA 1
ATOM 683 C C . SER A 1 88 ? 9.778 -2.901 6.182 1.00 95.38 88 SER A C 1
ATOM 685 O O . SER A 1 88 ? 10.729 -3.022 5.409 1.00 95.38 88 SER A O 1
ATOM 687 N N . GLN A 1 89 ? 8.605 -3.516 5.983 1.00 95.56 89 GLN A N 1
ATOM 688 C CA . GLN A 1 89 ? 8.288 -4.358 4.829 1.00 95.56 89 GLN A CA 1
ATOM 689 C C . GLN A 1 89 ? 8.383 -3.544 3.534 1.00 95.56 89 GLN A C 1
ATOM 691 O O . GLN A 1 89 ? 9.121 -3.927 2.628 1.00 95.56 89 GLN A O 1
ATOM 696 N N . PHE A 1 90 ? 7.720 -2.382 3.462 1.00 95.75 90 PHE A N 1
ATOM 697 C CA . PHE A 1 90 ? 7.795 -1.538 2.268 1.00 95.75 90 PHE A CA 1
ATOM 698 C C . PHE A 1 90 ? 9.212 -1.030 2.005 1.00 95.75 90 PHE A C 1
ATOM 700 O O . PHE A 1 90 ? 9.652 -1.022 0.860 1.00 95.75 90 PHE A O 1
ATOM 707 N N . LEU A 1 91 ? 9.947 -0.623 3.046 1.00 95.44 91 LEU A N 1
ATOM 708 C CA . LEU A 1 91 ? 11.329 -0.168 2.897 1.00 95.44 91 LEU A CA 1
ATOM 709 C C . LEU A 1 91 ? 12.213 -1.266 2.291 1.00 95.44 91 LEU A C 1
ATOM 711 O O . LEU A 1 91 ? 12.952 -0.980 1.352 1.00 95.44 91 LEU A O 1
ATOM 715 N N . ALA A 1 92 ? 12.090 -2.509 2.771 1.00 96.25 92 ALA A N 1
ATOM 716 C CA . ALA A 1 92 ? 12.830 -3.647 2.234 1.00 96.25 92 ALA A CA 1
ATOM 717 C C . ALA A 1 92 ? 12.527 -3.875 0.743 1.00 96.25 92 ALA A C 1
ATOM 719 O O . ALA A 1 92 ? 13.464 -3.957 -0.051 1.00 96.25 92 ALA A O 1
ATOM 720 N N . ILE A 1 93 ? 11.243 -3.882 0.357 1.00 95.94 93 ILE A N 1
ATOM 721 C CA . ILE A 1 93 ? 10.807 -3.997 -1.047 1.00 95.94 93 ILE A CA 1
ATOM 722 C C . ILE A 1 93 ? 11.380 -2.841 -1.886 1.00 95.94 93 ILE A C 1
ATOM 724 O O . ILE A 1 93 ? 11.955 -3.057 -2.949 1.00 95.94 93 ILE A O 1
ATOM 728 N N . ASN A 1 94 ? 11.276 -1.607 -1.390 1.00 94.06 94 ASN A N 1
ATOM 729 C CA . ASN A 1 94 ? 11.694 -0.392 -2.087 1.00 94.06 94 ASN A CA 1
ATOM 730 C C . ASN A 1 94 ? 13.212 -0.331 -2.343 1.00 94.06 94 ASN A C 1
ATOM 732 O O . ASN A 1 94 ? 13.630 0.185 -3.376 1.00 94.06 94 ASN A O 1
ATOM 736 N N . THR A 1 95 ? 14.028 -0.888 -1.442 1.00 94.81 95 THR A N 1
ATOM 737 C CA . THR A 1 95 ? 15.495 -1.002 -1.601 1.00 94.81 95 THR A CA 1
ATOM 738 C C . THR A 1 95 ? 15.955 -2.268 -2.335 1.00 94.81 95 THR A C 1
ATOM 740 O O . THR A 1 95 ? 17.152 -2.457 -2.546 1.00 94.81 95 THR A O 1
ATOM 743 N N . LYS A 1 96 ? 15.042 -3.170 -2.715 1.00 94.56 96 LYS A N 1
ATOM 744 C CA . LYS A 1 96 ? 15.400 -4.435 -3.370 1.00 94.56 96 LYS A CA 1
ATOM 745 C C . LYS A 1 96 ? 15.915 -4.161 -4.794 1.00 94.56 96 LYS A C 1
ATOM 747 O O . LYS A 1 96 ? 15.230 -3.456 -5.543 1.00 94.56 96 LYS A O 1
ATOM 752 N N . PRO A 1 97 ? 17.083 -4.697 -5.200 1.00 93.50 97 PRO A N 1
ATOM 753 C CA . PRO A 1 97 ? 17.556 -4.593 -6.577 1.00 93.50 97 PRO A CA 1
ATOM 754 C C . PRO A 1 97 ? 16.642 -5.435 -7.472 1.00 93.50 97 PRO A C 1
ATOM 756 O O . PRO A 1 97 ? 16.606 -6.658 -7.353 1.00 93.50 97 PRO A O 1
ATOM 759 N N . ALA A 1 98 ? 15.861 -4.770 -8.320 1.00 93.56 98 ALA A N 1
ATOM 760 C CA . ALA A 1 98 ? 14.775 -5.399 -9.072 1.00 93.56 98 ALA A CA 1
ATOM 761 C C . ALA A 1 98 ? 14.502 -4.769 -10.445 1.00 93.56 98 ALA A C 1
ATOM 763 O O . ALA A 1 98 ? 13.683 -5.302 -11.193 1.00 93.56 98 ALA A O 1
ATOM 764 N N . VAL A 1 99 ? 15.136 -3.640 -10.781 1.00 92.94 99 VAL A N 1
ATOM 765 C CA . VAL A 1 99 ? 14.827 -2.878 -12.000 1.00 92.94 99 VAL A CA 1
ATOM 766 C C . VAL A 1 99 ? 16.032 -2.824 -12.931 1.00 92.94 99 VAL A C 1
ATOM 768 O O . VAL A 1 99 ? 17.129 -2.468 -12.507 1.00 92.94 99 VAL A O 1
ATOM 771 N N . TRP A 1 100 ? 15.824 -3.136 -14.206 1.00 91.06 100 TRP A N 1
ATOM 772 C CA . TRP A 1 100 ? 16.857 -3.110 -15.241 1.00 91.06 100 TRP A CA 1
ATOM 773 C C . TRP A 1 100 ? 16.493 -2.074 -16.304 1.00 91.06 100 TRP A C 1
ATOM 775 O O . TRP A 1 100 ? 15.432 -2.164 -16.921 1.00 91.06 100 TRP A O 1
ATOM 785 N N . MET A 1 101 ? 17.385 -1.107 -16.527 1.00 89.62 101 MET A N 1
ATOM 786 C CA . MET A 1 101 ? 17.199 -0.025 -17.500 1.00 89.62 101 MET A CA 1
ATOM 787 C C . MET A 1 101 ? 17.927 -0.376 -18.794 1.00 89.62 101 MET A C 1
ATOM 789 O O . MET A 1 101 ? 19.135 -0.181 -18.902 1.00 89.62 101 MET A O 1
ATOM 793 N N . THR A 1 102 ? 17.217 -0.937 -19.768 1.00 79.81 102 THR A N 1
ATOM 794 C CA . THR A 1 102 ? 17.846 -1.561 -20.945 1.00 79.81 102 THR A CA 1
ATOM 795 C C . THR A 1 102 ? 18.203 -0.550 -22.038 1.00 79.81 102 THR A C 1
ATOM 797 O O . THR A 1 102 ? 19.293 -0.625 -22.603 1.00 79.81 102 THR A O 1
ATOM 800 N N . ASN A 1 103 ? 17.323 0.423 -22.308 1.00 81.81 103 ASN A N 1
ATOM 801 C CA . ASN A 1 103 ? 17.428 1.343 -23.451 1.00 81.81 103 ASN A CA 1
ATOM 802 C C . ASN A 1 103 ? 17.544 2.835 -23.064 1.00 81.81 103 ASN A C 1
ATOM 804 O O . ASN A 1 103 ? 17.196 3.717 -23.854 1.00 81.81 103 ASN A O 1
ATOM 808 N N . ARG A 1 104 ? 18.033 3.153 -21.857 1.00 81.62 104 ARG A N 1
ATOM 809 C CA . ARG A 1 104 ? 18.174 4.539 -21.367 1.00 81.62 104 ARG A CA 1
ATOM 810 C C . ARG A 1 104 ? 19.635 4.993 -21.342 1.00 81.62 104 ARG A C 1
ATOM 812 O O . ARG A 1 104 ? 20.465 4.376 -20.690 1.00 81.62 104 ARG A O 1
ATOM 819 N N . SER A 1 105 ? 19.943 6.124 -21.978 1.00 80.44 105 SER A N 1
ATOM 820 C CA . SER A 1 105 ? 21.315 6.660 -22.091 1.00 80.44 105 SER A CA 1
ATOM 821 C C . SER A 1 105 ? 21.948 7.119 -20.770 1.00 80.44 105 SER A C 1
ATOM 823 O O . SER A 1 105 ? 23.167 7.255 -20.696 1.00 80.44 105 SER A O 1
ATOM 825 N N . THR A 1 106 ? 21.140 7.377 -19.740 1.00 83.56 106 THR A N 1
ATOM 826 C CA . THR A 1 106 ? 21.579 7.835 -18.411 1.00 83.56 106 THR A CA 1
ATOM 827 C C . THR A 1 106 ? 21.832 6.702 -17.414 1.00 83.56 106 THR A C 1
ATOM 829 O O . THR A 1 106 ? 22.261 6.978 -16.295 1.00 83.56 106 THR A O 1
ATOM 832 N N . PHE A 1 107 ? 21.548 5.449 -17.779 1.00 83.62 107 PHE A N 1
ATOM 833 C CA . PHE A 1 107 ? 21.655 4.283 -16.900 1.00 83.62 107 PHE A CA 1
ATOM 834 C C . PHE A 1 107 ? 22.529 3.198 -17.548 1.00 83.62 107 PHE A C 1
ATOM 836 O O . PHE A 1 107 ? 22.636 3.120 -18.769 1.00 83.62 107 PHE A O 1
ATOM 843 N N . ASP A 1 108 ? 23.172 2.363 -16.731 1.00 83.56 108 ASP A N 1
ATOM 844 C CA . ASP A 1 108 ? 23.948 1.220 -17.216 1.00 83.56 108 ASP A CA 1
ATOM 845 C C . ASP A 1 108 ? 23.048 -0.018 -17.263 1.00 83.56 108 ASP A C 1
ATOM 847 O O . ASP A 1 108 ? 22.598 -0.510 -16.229 1.00 83.56 108 ASP A O 1
ATOM 851 N N . ALA A 1 109 ? 22.824 -0.553 -18.464 1.00 82.62 109 ALA A N 1
ATOM 852 C CA . ALA A 1 109 ? 22.014 -1.750 -18.692 1.00 82.62 109 ALA A CA 1
ATOM 853 C C . ALA A 1 109 ? 22.566 -3.028 -18.024 1.00 82.62 109 ALA A C 1
ATOM 855 O O . ALA A 1 109 ? 21.878 -4.048 -17.992 1.00 82.62 109 ALA A O 1
ATOM 856 N N . LYS A 1 110 ? 23.797 -3.001 -17.493 1.00 84.38 110 LYS A N 1
ATOM 857 C CA . LYS A 1 110 ? 24.388 -4.096 -16.704 1.00 84.38 110 LYS A CA 1
ATOM 858 C C . LYS A 1 110 ? 24.116 -3.990 -15.203 1.00 84.38 110 LYS A C 1
ATOM 860 O O . LYS A 1 110 ? 24.442 -4.925 -14.473 1.00 84.38 110 LYS A O 1
ATOM 865 N N . VAL A 1 111 ? 23.586 -2.862 -14.732 1.00 88.50 111 VAL A N 1
ATOM 866 C CA . VAL A 1 111 ? 23.338 -2.601 -13.311 1.00 88.50 111 VAL A CA 1
ATOM 867 C C . VAL A 1 111 ? 21.873 -2.870 -12.985 1.00 88.50 111 VAL A C 1
ATOM 869 O O . VAL A 1 111 ? 20.968 -2.399 -13.672 1.00 88.50 111 VAL A O 1
ATOM 872 N N . VAL A 1 112 ? 21.647 -3.607 -11.897 1.00 90.75 112 VAL A N 1
ATOM 873 C CA . VAL A 1 112 ? 20.316 -3.778 -11.309 1.00 90.75 112 VAL A CA 1
ATOM 874 C C . VAL A 1 112 ? 20.087 -2.657 -10.306 1.00 90.75 112 VAL A C 1
ATOM 876 O O . VAL A 1 112 ? 20.845 -2.506 -9.347 1.00 90.75 112 VAL A O 1
ATOM 879 N N . TYR A 1 113 ? 19.042 -1.873 -10.531 1.00 93.50 113 TYR A N 1
ATOM 880 C CA . TYR A 1 113 ? 18.665 -0.739 -9.700 1.00 93.50 113 TYR A CA 1
ATOM 881 C C . TYR A 1 113 ? 17.583 -1.121 -8.684 1.00 93.50 113 TYR A C 1
ATOM 883 O O . TYR A 1 113 ? 16.829 -2.083 -8.866 1.00 93.50 113 TYR A O 1
ATOM 891 N N . GLU A 1 114 ? 17.507 -0.348 -7.603 1.00 95.31 114 GLU A N 1
ATOM 892 C CA . GLU A 1 114 ? 16.469 -0.475 -6.579 1.00 95.31 114 GLU A CA 1
ATOM 893 C C . GLU A 1 114 ? 15.062 -0.245 -7.150 1.00 95.31 114 GLU A C 1
ATOM 895 O O . GLU A 1 114 ? 14.864 0.605 -8.024 1.00 95.31 114 GLU A O 1
ATOM 900 N N . PHE A 1 115 ? 14.059 -0.938 -6.599 1.00 95.56 115 PHE A N 1
ATOM 901 C CA . PHE A 1 115 ? 12.651 -0.733 -6.960 1.00 95.56 115 PHE A CA 1
ATOM 902 C C . PHE A 1 115 ? 12.181 0.723 -6.802 1.00 95.56 115 PHE A C 1
ATOM 904 O O . PHE A 1 115 ? 11.361 1.196 -7.592 1.00 95.56 115 PHE A O 1
ATOM 911 N N . SER A 1 116 ? 12.758 1.459 -5.847 1.00 93.81 116 SER A N 1
ATOM 912 C CA . SER A 1 116 ? 12.530 2.892 -5.630 1.00 93.81 116 SER A CA 1
ATOM 913 C C . SER A 1 116 ? 12.610 3.729 -6.915 1.00 93.81 116 SER A C 1
ATOM 915 O O . SER A 1 116 ? 11.831 4.670 -7.091 1.00 93.81 116 SER A O 1
ATOM 917 N N . LEU A 1 117 ? 13.482 3.345 -7.855 1.00 92.69 117 LEU A N 1
ATOM 918 C CA . LEU A 1 117 ? 13.656 4.016 -9.140 1.00 92.69 117 LEU A CA 1
ATOM 919 C C . LEU A 1 117 ? 12.430 3.857 -10.060 1.00 92.69 117 LEU A C 1
ATOM 921 O O . LEU A 1 117 ? 12.034 4.822 -10.714 1.00 92.69 117 LEU A O 1
ATOM 925 N N . ALA A 1 118 ? 11.763 2.697 -10.059 1.00 92.44 118 ALA A N 1
ATOM 926 C CA . ALA A 1 118 ? 10.552 2.454 -10.857 1.00 92.44 118 ALA A CA 1
ATOM 927 C C . ALA A 1 118 ? 9.336 3.281 -10.390 1.00 92.44 118 ALA A C 1
ATOM 929 O O . ALA A 1 118 ? 8.399 3.503 -11.160 1.00 92.44 118 ALA A O 1
ATOM 930 N N . LEU A 1 119 ? 9.350 3.777 -9.149 1.00 92.31 119 LEU A N 1
ATOM 931 C CA . LEU A 1 119 ? 8.311 4.655 -8.598 1.00 92.31 119 LEU A CA 1
ATOM 932 C C . LEU A 1 119 ? 8.568 6.153 -8.872 1.00 92.31 119 LEU A C 1
ATOM 934 O O . LEU A 1 119 ? 7.755 7.001 -8.490 1.00 92.31 119 LEU A O 1
ATOM 938 N N . THR A 1 120 ? 9.675 6.504 -9.537 1.00 89.06 120 THR A N 1
ATOM 939 C CA . THR A 1 120 ? 10.007 7.900 -9.871 1.00 89.06 120 THR A CA 1
ATOM 940 C C . THR A 1 120 ? 9.172 8.446 -11.044 1.00 89.06 120 THR A C 1
ATOM 942 O O . THR A 1 120 ? 8.697 7.678 -11.882 1.00 89.06 120 THR A O 1
ATOM 945 N N . PRO A 1 121 ? 8.995 9.780 -11.163 1.00 82.38 121 PRO A N 1
ATOM 946 C CA . PRO A 1 121 ? 8.255 10.392 -12.277 1.00 82.38 121 PRO A CA 1
ATOM 947 C C . PRO A 1 121 ? 8.892 10.188 -13.664 1.00 82.38 121 PRO A C 1
ATOM 949 O O . PRO A 1 121 ? 8.211 10.374 -14.677 1.00 82.38 121 PRO A O 1
ATOM 952 N N . ASP A 1 122 ? 10.179 9.834 -13.703 1.00 82.31 122 ASP A N 1
ATOM 953 C CA . ASP A 1 122 ? 10.967 9.608 -14.923 1.00 82.31 122 ASP A CA 1
ATOM 954 C C . ASP A 1 122 ? 10.718 8.211 -15.522 1.00 82.31 122 ASP A C 1
ATOM 956 O O . ASP A 1 122 ? 11.045 7.941 -16.683 1.00 82.31 122 ASP A O 1
ATOM 960 N N . ILE A 1 123 ? 10.086 7.326 -14.742 1.00 86.19 123 ILE A N 1
ATOM 961 C CA . ILE A 1 123 ? 9.668 5.986 -15.150 1.00 86.19 123 ILE A CA 1
ATOM 962 C C . ILE A 1 123 ? 8.144 5.941 -15.150 1.00 86.19 123 ILE A C 1
ATOM 964 O O . ILE A 1 123 ? 7.476 5.723 -14.136 1.00 86.19 123 ILE A O 1
ATOM 968 N N . ARG A 1 124 ? 7.597 6.202 -16.337 1.00 84.50 124 ARG A N 1
ATOM 969 C CA . ARG A 1 124 ? 6.171 6.094 -16.638 1.00 84.50 124 ARG A CA 1
ATOM 970 C C . ARG A 1 124 ? 5.880 4.677 -17.062 1.00 84.50 124 ARG A C 1
ATOM 972 O O . ARG A 1 124 ? 6.501 4.197 -18.008 1.00 84.50 124 ARG A O 1
ATOM 979 N N . TRP A 1 125 ? 4.952 4.038 -16.371 1.00 91.06 125 TRP A N 1
ATOM 980 C CA . TRP A 1 125 ? 4.626 2.662 -16.684 1.00 91.06 125 TRP A CA 1
ATOM 981 C C . TRP A 1 125 ? 3.749 2.649 -17.944 1.00 91.06 125 TRP A C 1
ATOM 983 O O . TRP A 1 125 ? 2.963 3.569 -18.196 1.00 91.06 125 TRP A O 1
ATOM 993 N N . HIS A 1 126 ? 3.918 1.635 -18.779 1.00 88.44 126 HIS A N 1
ATOM 994 C CA . HIS A 1 126 ? 3.008 1.358 -19.881 1.00 88.44 126 HIS A CA 1
ATOM 995 C C . HIS A 1 126 ? 2.047 0.271 -19.413 1.00 88.44 126 HIS A C 1
ATOM 997 O O . HIS A 1 126 ? 2.510 -0.722 -18.874 1.00 88.44 126 HIS A O 1
ATOM 1003 N N . ALA A 1 127 ? 0.739 0.431 -19.617 1.00 78.81 127 ALA A N 1
ATOM 1004 C CA . ALA A 1 127 ? -0.257 -0.598 -19.312 1.00 78.81 127 ALA A CA 1
ATOM 1005 C C . ALA A 1 127 ? -0.660 -1.315 -20.617 1.00 78.81 127 ALA A C 1
ATOM 1007 O O . ALA A 1 127 ? -1.538 -0.816 -21.328 1.00 78.81 127 ALA A O 1
ATOM 1008 N N . PRO A 1 128 ? 0.008 -2.425 -20.992 1.00 75.94 128 PRO A N 1
ATOM 1009 C CA . PRO A 1 128 ? -0.260 -3.107 -22.251 1.00 75.94 128 PRO A CA 1
ATOM 1010 C C . PRO A 1 128 ? -1.556 -3.920 -22.163 1.00 75.94 128 PRO A C 1
ATOM 1012 O O . PRO A 1 128 ? -2.034 -4.241 -21.079 1.00 75.94 128 PRO A O 1
ATOM 1015 N N . GLN A 1 129 ? -2.096 -4.320 -23.317 1.00 73.56 129 GLN A N 1
ATOM 1016 C CA . GLN A 1 129 ? -3.244 -5.239 -23.365 1.00 73.56 129 GLN A CA 1
ATOM 1017 C C . GLN A 1 129 ? -2.905 -6.645 -22.850 1.00 73.56 129 GLN A C 1
ATOM 1019 O O . GLN A 1 129 ? -3.767 -7.286 -22.269 1.00 73.56 129 GLN A O 1
ATOM 1024 N N . ASN A 1 130 ? -1.661 -7.091 -23.054 1.00 79.38 130 ASN A N 1
ATOM 1025 C CA . ASN A 1 130 ? -1.113 -8.338 -22.525 1.00 79.38 130 ASN A CA 1
ATOM 1026 C C . ASN A 1 130 ? 0.233 -8.014 -21.870 1.00 79.38 130 ASN A C 1
ATOM 1028 O O . ASN A 1 130 ? 1.074 -7.361 -22.501 1.00 79.38 130 ASN A O 1
ATOM 1032 N N . ILE A 1 131 ? 0.471 -8.483 -20.648 1.00 85.25 131 ILE A N 1
ATOM 1033 C CA . ILE A 1 131 ? 1.746 -8.254 -19.967 1.00 85.25 131 ILE A CA 1
ATOM 1034 C C . ILE A 1 131 ? 2.848 -9.094 -20.624 1.00 85.25 131 ILE A C 1
ATOM 1036 O O . ILE A 1 131 ? 2.764 -10.319 -20.705 1.00 85.25 131 ILE A O 1
ATOM 1040 N N . GLN A 1 132 ? 3.923 -8.441 -21.065 1.00 86.44 132 GLN A N 1
ATOM 1041 C CA . GLN A 1 132 ? 5.101 -9.146 -21.560 1.00 86.44 132 GLN A CA 1
ATOM 1042 C C . GLN A 1 132 ? 5.981 -9.574 -20.386 1.00 86.44 132 GLN A C 1
ATOM 1044 O O . GLN A 1 132 ? 6.453 -8.734 -19.616 1.00 86.44 132 GLN A O 1
ATOM 1049 N N . THR A 1 133 ? 6.234 -10.880 -20.270 1.00 87.38 133 THR A N 1
ATOM 1050 C CA . THR A 1 133 ? 7.186 -11.422 -19.292 1.00 87.38 133 THR A CA 1
ATOM 1051 C C . THR A 1 133 ? 8.297 -12.211 -19.963 1.00 87.38 133 THR A C 1
ATOM 1053 O O . THR A 1 133 ? 8.048 -12.975 -20.896 1.00 87.38 133 THR A O 1
ATOM 1056 N N . SER A 1 134 ? 9.515 -12.054 -19.458 1.00 86.25 134 SER A N 1
ATOM 1057 C CA . SER A 1 134 ? 10.718 -12.759 -19.902 1.00 86.25 134 SER A CA 1
ATOM 1058 C C . SER A 1 134 ? 11.388 -13.455 -18.714 1.00 86.25 134 SER A C 1
ATOM 1060 O O . SER A 1 134 ? 11.039 -13.216 -17.561 1.00 86.25 134 SER A O 1
ATOM 1062 N N . TRP A 1 135 ? 12.336 -14.352 -18.981 1.00 86.25 135 TRP A N 1
ATOM 1063 C CA . TRP A 1 135 ? 13.147 -14.987 -17.941 1.00 86.25 135 TRP A CA 1
ATOM 1064 C C . TRP A 1 135 ? 14.575 -14.460 -18.026 1.00 86.25 135 TRP A C 1
ATOM 1066 O O . TRP A 1 135 ? 15.196 -14.537 -19.088 1.00 86.25 135 TRP A O 1
ATOM 1076 N N . HIS A 1 136 ? 15.101 -13.934 -16.921 1.00 80.38 136 HIS A N 1
ATOM 1077 C CA . HIS A 1 136 ? 16.460 -13.406 -16.857 1.00 80.38 136 HIS A CA 1
ATOM 1078 C C . HIS A 1 136 ? 17.128 -13.780 -15.532 1.00 80.38 136 HIS A C 1
ATOM 1080 O O . HIS A 1 136 ? 16.549 -13.601 -14.470 1.00 80.38 136 HIS A O 1
ATOM 1086 N N . MET A 1 137 ? 18.346 -14.329 -15.596 1.00 75.31 137 MET A N 1
ATOM 1087 C CA . MET A 1 137 ? 19.160 -14.716 -14.428 1.00 75.31 137 MET A CA 1
ATOM 1088 C C . MET A 1 137 ? 18.455 -15.601 -13.372 1.00 75.31 137 MET A C 1
ATOM 1090 O O . MET A 1 137 ? 18.860 -15.628 -12.216 1.00 75.31 137 MET A O 1
ATOM 1094 N N . GLY A 1 138 ? 17.438 -16.369 -13.779 1.00 80.69 138 GLY A N 1
ATOM 1095 C CA . GLY A 1 138 ? 16.651 -17.246 -12.899 1.00 80.69 138 GLY A CA 1
ATOM 1096 C C . GLY A 1 138 ? 15.342 -16.634 -12.389 1.00 80.69 138 GLY A C 1
ATOM 1097 O O . GLY A 1 138 ? 14.486 -17.379 -11.922 1.00 80.69 138 GLY A O 1
ATOM 1098 N N . ASP A 1 139 ? 15.147 -15.326 -12.558 1.00 85.81 139 ASP A N 1
ATOM 1099 C CA . ASP A 1 139 ? 13.921 -14.617 -12.199 1.00 85.81 139 ASP A CA 1
ATOM 1100 C C . ASP A 1 139 ? 12.974 -14.443 -13.397 1.00 85.81 139 ASP A C 1
ATOM 1102 O O . ASP A 1 139 ? 13.394 -14.308 -14.555 1.00 85.81 139 ASP A O 1
ATOM 1106 N N . ARG A 1 140 ? 11.667 -14.390 -13.104 1.00 91.06 140 ARG A N 1
ATOM 1107 C CA . ARG A 1 140 ? 10.649 -13.892 -14.038 1.00 91.06 140 ARG A CA 1
ATOM 1108 C C . ARG A 1 140 ? 10.690 -12.365 -14.014 1.00 91.06 140 ARG A C 1
ATOM 1110 O O . ARG A 1 140 ? 10.507 -11.750 -12.966 1.00 91.06 140 ARG A O 1
ATOM 1117 N N . MET A 1 141 ? 10.897 -11.770 -15.177 1.00 92.12 141 MET A N 1
ATOM 1118 C CA . MET A 1 141 ? 10.931 -10.329 -15.401 1.00 92.12 141 MET A CA 1
ATOM 1119 C C . MET A 1 141 ? 9.670 -9.884 -16.138 1.00 92.12 141 MET A C 1
ATOM 1121 O O . MET A 1 141 ? 9.114 -10.636 -16.939 1.00 92.12 141 MET A O 1
ATOM 1125 N N . ILE A 1 142 ? 9.242 -8.652 -15.893 1.00 92.88 142 ILE A N 1
ATOM 1126 C CA . ILE A 1 142 ? 8.069 -8.027 -16.501 1.00 92.88 142 ILE A CA 1
ATOM 1127 C C . ILE A 1 142 ? 8.508 -6.738 -17.192 1.00 92.88 142 ILE A C 1
ATOM 1129 O O . ILE A 1 142 ? 9.229 -5.944 -16.591 1.00 92.88 142 ILE A O 1
ATOM 1133 N N . VAL A 1 143 ? 8.068 -6.511 -18.429 1.00 91.75 143 VAL A N 1
ATOM 1134 C CA . VAL A 1 143 ? 8.288 -5.231 -19.118 1.00 91.75 143 VAL A CA 1
ATOM 1135 C C . VAL A 1 143 ? 7.343 -4.178 -18.535 1.00 91.75 143 VAL A C 1
ATOM 1137 O O . VAL A 1 143 ? 6.127 -4.361 -18.579 1.00 91.75 143 VAL A O 1
ATOM 1140 N N . ILE A 1 144 ? 7.892 -3.085 -17.996 1.00 90.94 144 ILE A N 1
ATOM 1141 C CA . ILE A 1 144 ? 7.110 -2.014 -17.349 1.00 90.94 144 ILE A CA 1
ATOM 1142 C C . ILE A 1 144 ? 6.987 -0.731 -18.181 1.00 90.94 144 ILE A C 1
ATOM 1144 O O . ILE A 1 144 ? 6.129 0.092 -17.872 1.00 90.94 144 ILE A O 1
ATOM 1148 N N . THR A 1 145 ? 7.797 -0.521 -19.226 1.00 88.94 145 THR A N 1
ATOM 1149 C CA . THR A 1 145 ? 7.773 0.712 -20.044 1.00 88.94 145 THR A CA 1
ATOM 1150 C C . THR A 1 145 ? 7.866 0.435 -21.546 1.00 88.94 145 THR A C 1
ATOM 1152 O O . THR A 1 145 ? 8.318 -0.625 -21.966 1.00 88.94 145 THR A O 1
ATOM 1155 N N . ASP A 1 146 ? 7.530 1.443 -22.363 1.00 84.38 146 ASP A N 1
ATOM 1156 C CA . ASP A 1 146 ? 7.751 1.450 -23.823 1.00 84.38 146 ASP A CA 1
ATOM 1157 C C . ASP A 1 146 ? 9.242 1.378 -24.236 1.00 84.38 146 ASP A C 1
ATOM 1159 O O . ASP A 1 146 ? 9.553 1.334 -25.425 1.00 84.38 146 ASP A O 1
ATOM 1163 N N . GLN A 1 147 ? 10.173 1.440 -23.275 1.00 85.62 147 GLN A N 1
ATOM 1164 C CA . GLN A 1 147 ? 11.623 1.374 -23.493 1.00 85.62 147 GLN A CA 1
ATOM 1165 C C . GLN A 1 147 ? 12.206 -0.003 -23.135 1.00 85.62 147 GLN A C 1
ATOM 1167 O O . GLN A 1 147 ? 13.422 -0.131 -23.028 1.00 85.62 147 GLN A O 1
ATOM 1172 N N . ASP A 1 148 ? 11.365 -1.022 -22.939 1.00 86.31 148 ASP A N 1
ATOM 1173 C CA . ASP A 1 148 ? 11.753 -2.358 -22.470 1.00 86.31 148 ASP A CA 1
ATOM 1174 C C . ASP A 1 148 ? 12.509 -2.346 -21.122 1.00 86.31 148 ASP A C 1
ATOM 1176 O O . ASP A 1 148 ? 13.365 -3.202 -20.870 1.00 86.31 148 ASP A O 1
ATOM 1180 N N . ASP A 1 149 ? 12.212 -1.383 -20.236 1.00 90.50 149 ASP A N 1
ATOM 1181 C CA . ASP A 1 149 ? 12.694 -1.443 -18.850 1.00 90.50 149 ASP A CA 1
ATOM 1182 C C . ASP A 1 149 ? 12.019 -2.635 -18.144 1.00 90.50 149 ASP A C 1
ATOM 1184 O O . ASP A 1 149 ? 10.803 -2.835 -18.265 1.00 90.50 149 ASP A O 1
ATOM 1188 N N . LEU A 1 150 ? 12.797 -3.426 -17.401 1.00 91.56 150 LEU A N 1
ATOM 1189 C CA . LEU A 1 150 ? 12.335 -4.677 -16.790 1.00 91.56 150 LEU A CA 1
ATOM 1190 C C . LEU A 1 150 ? 12.235 -4.565 -15.267 1.00 91.56 150 LEU A C 1
ATOM 1192 O O . LEU A 1 150 ? 13.136 -4.031 -14.624 1.00 91.56 150 LEU A O 1
ATOM 1196 N N . LEU A 1 151 ? 11.190 -5.157 -14.689 1.00 93.56 151 LEU A N 1
ATOM 1197 C CA . LEU A 1 151 ? 10.969 -5.294 -13.248 1.00 93.56 151 LEU A CA 1
ATOM 1198 C C . LEU A 1 151 ? 10.872 -6.774 -12.847 1.00 93.56 151 LEU A C 1
ATOM 1200 O O . LEU A 1 151 ? 10.170 -7.546 -13.498 1.00 93.56 151 LEU A O 1
ATOM 1204 N N . THR A 1 152 ? 11.542 -7.182 -11.770 1.00 94.44 152 THR A N 1
ATOM 1205 C CA . THR A 1 152 ? 11.432 -8.544 -11.222 1.00 94.44 152 THR A CA 1
ATOM 1206 C C . THR A 1 152 ? 10.020 -8.812 -10.688 1.00 94.44 152 THR A C 1
ATOM 1208 O O . THR A 1 152 ? 9.538 -8.097 -9.809 1.00 94.44 152 THR A O 1
ATOM 1211 N N . ALA A 1 153 ? 9.372 -9.883 -11.157 1.00 92.44 153 ALA A N 1
ATOM 1212 C CA . ALA A 1 153 ? 7.979 -10.199 -10.833 1.00 92.44 153 ALA A CA 1
ATOM 1213 C C . ALA A 1 153 ? 7.718 -10.394 -9.329 1.00 92.44 153 ALA A C 1
ATOM 1215 O O . ALA A 1 153 ? 6.689 -9.945 -8.834 1.00 92.44 153 ALA A O 1
ATOM 1216 N N . SER A 1 154 ? 8.677 -10.953 -8.579 1.00 92.69 154 SER A N 1
ATOM 1217 C CA . SER A 1 154 ? 8.527 -11.157 -7.128 1.00 92.69 154 SER A CA 1
ATOM 1218 C C . SER A 1 154 ? 8.285 -9.861 -6.343 1.00 92.69 154 SER A C 1
ATOM 1220 O O . SER A 1 154 ? 7.669 -9.897 -5.283 1.00 92.69 154 SER A O 1
ATOM 1222 N N . VAL A 1 155 ? 8.716 -8.702 -6.861 1.00 94.19 155 VAL A N 1
ATOM 1223 C CA . VAL A 1 155 ? 8.408 -7.396 -6.254 1.00 94.19 155 VAL A CA 1
ATOM 1224 C C . VAL A 1 155 ? 6.935 -7.029 -6.417 1.00 94.19 155 VAL A C 1
ATOM 1226 O O . VAL A 1 155 ? 6.351 -6.462 -5.498 1.00 94.19 155 VAL A O 1
ATOM 1229 N N . MET A 1 156 ? 6.309 -7.373 -7.544 1.00 92.31 156 MET A N 1
ATOM 1230 C CA . MET A 1 156 ? 4.875 -7.140 -7.749 1.00 92.31 156 MET A CA 1
ATOM 1231 C C . MET A 1 156 ? 4.048 -7.962 -6.759 1.00 92.31 156 MET A C 1
ATOM 1233 O O . MET A 1 156 ? 3.130 -7.430 -6.136 1.00 92.31 156 MET A O 1
ATOM 1237 N N . ASP A 1 157 ? 4.430 -9.223 -6.553 1.00 91.44 157 ASP A N 1
ATOM 1238 C CA . ASP A 1 157 ? 3.773 -10.119 -5.601 1.00 91.44 157 ASP A CA 1
ATOM 1239 C C . ASP A 1 157 ? 3.941 -9.604 -4.157 1.00 91.44 157 ASP A C 1
ATOM 1241 O O . ASP A 1 157 ? 2.967 -9.503 -3.411 1.00 91.44 157 ASP A O 1
ATOM 1245 N N . GLU A 1 158 ? 5.157 -9.194 -3.770 1.00 95.06 158 GLU A N 1
ATOM 1246 C CA . GLU A 1 158 ? 5.447 -8.573 -2.466 1.00 95.06 158 GLU A CA 1
ATOM 1247 C C . GLU A 1 158 ? 4.625 -7.287 -2.234 1.00 95.06 158 GLU A C 1
ATOM 1249 O O . GLU A 1 158 ? 4.065 -7.103 -1.149 1.00 95.06 158 GLU A O 1
ATOM 1254 N N . ILE A 1 159 ? 4.480 -6.429 -3.253 1.00 95.12 159 ILE A N 1
ATOM 1255 C CA . ILE A 1 159 ? 3.630 -5.228 -3.199 1.00 95.12 159 ILE A CA 1
ATOM 1256 C C . ILE A 1 159 ? 2.147 -5.589 -3.042 1.00 95.12 159 ILE A C 1
ATOM 1258 O O . ILE A 1 159 ? 1.462 -4.987 -2.211 1.00 95.12 159 ILE A O 1
ATOM 1262 N N . LEU A 1 160 ? 1.642 -6.587 -3.773 1.00 93.69 160 LEU A N 1
ATOM 1263 C CA . LEU A 1 160 ? 0.263 -7.058 -3.626 1.00 93.69 160 LEU A CA 1
ATOM 1264 C C . LEU A 1 160 ? -0.001 -7.598 -2.216 1.00 93.69 160 LEU A C 1
ATOM 1266 O O . LEU A 1 160 ? -1.018 -7.262 -1.604 1.00 93.69 160 LEU A O 1
ATOM 1270 N N . PHE A 1 161 ? 0.909 -8.408 -1.667 1.00 93.62 161 PHE A N 1
ATOM 1271 C CA . PHE A 1 161 ? 0.785 -8.901 -0.295 1.00 93.62 161 PHE A CA 1
ATOM 1272 C C . PHE A 1 161 ? 0.803 -7.763 0.730 1.00 93.62 161 PHE A C 1
ATOM 1274 O O . PHE A 1 161 ? 0.007 -7.795 1.668 1.00 93.62 161 PHE A O 1
ATOM 1281 N N . TRP A 1 162 ? 1.632 -6.736 0.530 1.00 96.12 162 TRP A N 1
ATOM 1282 C CA . TRP A 1 162 ? 1.663 -5.553 1.390 1.00 96.12 162 TRP A CA 1
ATOM 1283 C C . TRP A 1 162 ? 0.341 -4.764 1.352 1.00 96.12 162 TRP A C 1
ATOM 1285 O O . TRP A 1 162 ? -0.217 -4.448 2.405 1.00 96.12 162 TRP A O 1
ATOM 1295 N N . PHE A 1 163 ? -0.236 -4.532 0.167 1.00 95.62 163 PHE A N 1
ATOM 1296 C CA . PHE A 1 163 ? -1.554 -3.892 0.038 1.00 95.62 163 PHE A CA 1
ATOM 1297 C C . PHE A 1 163 ? -2.692 -4.735 0.633 1.00 95.62 163 PHE A C 1
ATOM 1299 O O . PHE A 1 163 ? -3.512 -4.201 1.383 1.00 95.62 163 PHE A O 1
ATOM 1306 N N . ARG A 1 164 ? -2.715 -6.054 0.391 1.00 93.31 164 ARG A N 1
ATOM 1307 C CA . ARG A 1 164 ? -3.651 -6.988 1.049 1.00 93.31 164 ARG A CA 1
ATOM 1308 C C . ARG A 1 164 ? -3.496 -6.964 2.579 1.00 93.31 164 ARG A C 1
ATOM 1310 O O . ARG A 1 164 ? -4.486 -7.121 3.292 1.00 93.31 164 ARG A O 1
ATOM 1317 N N . HIS A 1 165 ? -2.282 -6.778 3.103 1.00 94.00 165 HIS A N 1
ATOM 1318 C CA . HIS A 1 165 ? -2.036 -6.683 4.546 1.00 94.00 165 HIS A CA 1
ATOM 1319 C C . HIS A 1 165 ? -2.601 -5.378 5.129 1.00 94.00 165 HIS A C 1
ATOM 1321 O O . HIS A 1 165 ? -3.298 -5.424 6.144 1.00 94.00 165 HIS A O 1
ATOM 1327 N N . LEU A 1 166 ? -2.383 -4.242 4.453 1.00 95.00 166 LEU A N 1
ATOM 1328 C CA . LEU A 1 166 ? -2.974 -2.947 4.814 1.00 95.00 166 LEU A CA 1
ATOM 1329 C C . LEU A 1 166 ? -4.506 -2.996 4.828 1.00 95.00 166 LEU A C 1
ATOM 1331 O O . LEU A 1 166 ? -5.119 -2.620 5.827 1.00 95.00 166 LEU A O 1
ATOM 1335 N N . ASP A 1 167 ? -5.123 -3.491 3.754 1.00 93.75 167 ASP A N 1
ATOM 1336 C CA . ASP A 1 167 ? -6.581 -3.568 3.634 1.00 93.75 167 ASP A CA 1
ATOM 1337 C C . ASP A 1 167 ? -7.207 -4.429 4.746 1.00 93.75 167 ASP A C 1
ATOM 1339 O O . ASP A 1 167 ? -8.146 -4.007 5.426 1.00 93.75 167 ASP A O 1
ATOM 1343 N N . ARG A 1 168 ? -6.616 -5.597 5.035 1.00 92.31 168 ARG A N 1
ATOM 1344 C CA . ARG A 1 168 ? -7.054 -6.473 6.136 1.00 92.31 168 ARG A CA 1
ATOM 1345 C C . ARG A 1 168 ? -6.864 -5.833 7.513 1.00 92.31 168 ARG A C 1
ATOM 1347 O O . ARG A 1 168 ? -7.728 -5.999 8.377 1.00 92.31 168 ARG A O 1
ATOM 1354 N N . ALA A 1 169 ? -5.774 -5.099 7.743 1.00 92.44 169 ALA A N 1
ATOM 1355 C CA . ALA A 1 169 ? -5.524 -4.408 9.012 1.00 92.44 169 ALA A CA 1
ATOM 1356 C C . ALA A 1 169 ? -6.526 -3.266 9.271 1.00 92.44 169 ALA A C 1
ATOM 1358 O O . ALA A 1 169 ? -6.902 -3.008 10.417 1.00 92.44 169 ALA A O 1
ATOM 1359 N N . VAL A 1 170 ? -6.997 -2.614 8.207 1.00 92.31 170 VAL A N 1
ATOM 1360 C CA . VAL A 1 170 ? -8.013 -1.552 8.260 1.00 92.31 170 VAL A CA 1
ATOM 1361 C C . VAL A 1 170 ? -9.412 -2.144 8.416 1.00 92.31 170 VAL A C 1
ATOM 1363 O O . VAL A 1 170 ? -10.159 -1.747 9.309 1.00 92.31 170 VAL A O 1
ATOM 1366 N N . SER A 1 171 ? -9.746 -3.158 7.616 1.00 90.12 171 SER A N 1
ATOM 1367 C CA . SER A 1 171 ? -11.030 -3.871 7.667 1.00 90.12 171 SER A CA 1
ATOM 1368 C C . SER A 1 171 ? -11.277 -4.599 8.997 1.00 90.12 171 SER A C 1
ATOM 1370 O O . SER A 1 171 ? -12.424 -4.872 9.345 1.00 90.12 171 SER A O 1
ATOM 1372 N N . SER A 1 172 ? -10.223 -4.890 9.768 1.00 88.12 172 SER A N 1
ATOM 1373 C CA . SER A 1 172 ? -10.305 -5.482 11.113 1.00 88.12 172 SER A CA 1
ATOM 1374 C C . SER A 1 172 ? -10.299 -4.466 12.271 1.00 88.12 172 SER A C 1
ATOM 1376 O O . SER A 1 172 ? -10.297 -4.888 13.429 1.00 88.12 172 SER A O 1
ATOM 1378 N N . ASP A 1 173 ? -10.318 -3.152 11.993 1.00 87.44 173 ASP A N 1
ATOM 1379 C CA . ASP A 1 173 ? -10.228 -2.063 12.994 1.00 87.44 173 ASP A CA 1
ATOM 1380 C C . ASP A 1 173 ? -8.974 -2.166 13.899 1.00 87.44 173 ASP A C 1
ATOM 1382 O O . ASP A 1 173 ? -8.967 -1.760 15.065 1.00 87.44 173 ASP A O 1
ATOM 1386 N N . LEU A 1 174 ? -7.890 -2.743 13.364 1.00 87.62 174 LEU A N 1
ATOM 1387 C CA . LEU A 1 174 ? -6.581 -2.807 14.021 1.00 87.62 174 LEU A CA 1
ATOM 1388 C C . LEU A 1 174 ? -5.752 -1.548 13.722 1.00 87.62 174 LEU A C 1
ATOM 1390 O O . LEU A 1 174 ? -5.060 -1.027 14.598 1.00 87.62 174 LEU A O 1
ATOM 1394 N N . ILE A 1 175 ? -5.872 -1.041 12.493 1.00 90.12 175 ILE A N 1
ATOM 1395 C CA . ILE A 1 175 ? -5.281 0.206 12.003 1.00 90.12 175 ILE A CA 1
ATOM 1396 C C . ILE A 1 175 ? -6.407 1.125 11.513 1.00 90.12 175 ILE A C 1
ATOM 1398 O O . ILE A 1 175 ? -7.380 0.671 10.916 1.00 90.12 175 ILE A O 1
ATOM 1402 N N . LYS A 1 176 ? -6.284 2.435 11.747 1.00 89.06 176 LYS A N 1
ATOM 1403 C CA . LYS A 1 176 ? -7.239 3.433 11.252 1.00 89.06 176 LYS A CA 1
ATOM 1404 C C . LYS A 1 176 ? -6.779 4.015 9.918 1.00 89.06 176 LYS A C 1
ATOM 1406 O O . LYS A 1 176 ? -5.589 4.105 9.634 1.00 89.06 176 LYS A O 1
ATOM 1411 N N . VAL A 1 177 ? -7.719 4.566 9.149 1.00 87.06 177 VAL A N 1
ATOM 1412 C CA . VAL A 1 177 ? -7.406 5.347 7.932 1.00 87.06 177 VAL A CA 1
ATOM 1413 C C . VAL A 1 177 ? -6.481 6.544 8.238 1.00 87.06 177 VAL A C 1
ATOM 1415 O O . VAL A 1 177 ? -5.668 6.931 7.403 1.00 87.06 177 VAL A O 1
ATOM 1418 N N . GLU A 1 178 ? -6.549 7.081 9.462 1.00 88.38 178 GLU A N 1
ATOM 1419 C CA . GLU A 1 178 ? -5.633 8.102 10.000 1.00 88.38 178 GLU A CA 1
ATOM 1420 C C . GLU A 1 178 ? -4.155 7.669 9.965 1.00 88.38 178 GLU A C 1
ATOM 1422 O O . GLU A 1 178 ? -3.281 8.513 9.782 1.00 88.38 178 GLU A O 1
ATOM 1427 N N . ASP A 1 179 ? -3.877 6.371 10.115 1.00 89.25 179 ASP A N 1
ATOM 1428 C CA . ASP A 1 179 ? -2.521 5.816 10.087 1.00 89.25 179 ASP A CA 1
ATOM 1429 C C . ASP A 1 179 ? -2.069 5.468 8.672 1.00 89.25 179 ASP A C 1
ATOM 1431 O O . ASP A 1 179 ? -0.907 5.664 8.342 1.00 89.25 179 ASP A O 1
ATOM 1435 N N . LEU A 1 180 ? -2.978 5.024 7.791 1.00 87.94 180 LEU A N 1
ATOM 1436 C CA . LEU A 1 180 ? -2.648 4.857 6.367 1.00 87.94 180 LEU A CA 1
ATOM 1437 C C . LEU A 1 180 ? -2.098 6.159 5.770 1.00 87.94 180 LEU A C 1
ATOM 1439 O O . LEU A 1 180 ? -1.276 6.139 4.857 1.00 87.94 180 LEU A O 1
ATOM 1443 N N . TYR A 1 181 ? -2.527 7.306 6.303 1.00 89.75 181 TYR A N 1
ATOM 1444 C CA . TYR A 1 181 ? -1.949 8.589 5.942 1.00 89.75 181 TYR A CA 1
ATOM 1445 C C . TYR A 1 181 ? -0.466 8.730 6.336 1.00 89.75 181 TYR A C 1
ATOM 1447 O O . TYR A 1 181 ? 0.253 9.364 5.573 1.00 89.75 181 TYR A O 1
ATOM 1455 N N . SER A 1 182 ? 0.061 8.139 7.420 1.00 90.06 182 SER A N 1
ATOM 1456 C CA . SER A 1 182 ? 1.521 8.196 7.667 1.00 90.06 182 SER A CA 1
ATOM 1457 C C . SER A 1 182 ? 2.312 7.522 6.539 1.00 90.06 182 SER A C 1
ATOM 1459 O O . SER A 1 182 ? 3.404 7.973 6.195 1.00 90.06 182 SER A O 1
ATOM 1461 N N . LEU A 1 183 ? 1.696 6.529 5.890 1.00 92.94 183 LEU A N 1
ATOM 1462 C CA . LEU A 1 183 ? 2.225 5.761 4.764 1.00 92.94 183 LEU A CA 1
ATOM 1463 C C . LEU A 1 183 ? 1.899 6.373 3.386 1.00 92.94 183 LEU A C 1
ATOM 1465 O O . LEU A 1 183 ? 2.079 5.716 2.358 1.00 92.94 183 LEU A O 1
ATOM 1469 N N . TRP A 1 184 ? 1.416 7.625 3.310 1.00 93.81 184 TRP A N 1
ATOM 1470 C CA . TRP A 1 184 ? 0.952 8.208 2.038 1.00 93.81 184 TRP A CA 1
ATOM 1471 C C . TRP A 1 184 ? 2.030 8.229 0.946 1.00 93.81 184 TRP A C 1
ATOM 1473 O O . TRP A 1 184 ? 1.701 8.132 -0.236 1.00 93.81 184 TRP A O 1
ATOM 1483 N N . ARG A 1 185 ? 3.312 8.341 1.320 1.00 93.00 185 ARG A N 1
ATOM 1484 C CA . ARG A 1 185 ? 4.443 8.383 0.376 1.00 93.00 185 ARG A CA 1
ATOM 1485 C C . ARG A 1 185 ? 4.742 7.031 -0.262 1.00 93.00 185 ARG A C 1
ATOM 1487 O O . ARG A 1 185 ? 5.272 7.003 -1.364 1.00 93.00 185 ARG A O 1
ATOM 1494 N N . GLN A 1 186 ? 4.412 5.951 0.432 1.00 94.44 186 GLN A N 1
ATOM 1495 C CA . GLN A 1 186 ? 4.541 4.568 -0.003 1.00 94.44 186 GLN A CA 1
ATOM 1496 C C . GLN A 1 186 ? 3.300 4.148 -0.803 1.00 94.44 186 GLN A C 1
ATOM 1498 O O . GLN A 1 186 ? 3.414 3.490 -1.829 1.00 94.44 186 GLN A O 1
ATOM 1503 N N . ILE A 1 187 ? 2.115 4.590 -0.368 1.00 95.44 187 ILE A N 1
ATOM 1504 C CA . ILE A 1 187 ? 0.819 4.219 -0.952 1.00 95.44 187 ILE A CA 1
ATOM 1505 C C . ILE A 1 187 ? 0.517 4.983 -2.252 1.00 95.44 187 ILE A C 1
ATOM 1507 O O . ILE A 1 187 ? 0.205 4.372 -3.272 1.00 95.44 187 ILE A O 1
ATOM 1511 N N . LEU A 1 188 ? 0.599 6.320 -2.253 1.00 94.88 188 LEU A N 1
ATOM 1512 C CA . LEU A 1 188 ? 0.116 7.133 -3.380 1.00 94.88 188 LEU A CA 1
ATOM 1513 C C . LEU A 1 188 ? 0.887 7.002 -4.714 1.00 94.88 188 LEU A C 1
ATOM 1515 O O . LEU A 1 188 ? 0.233 7.224 -5.734 1.00 94.88 188 LEU A O 1
ATOM 1519 N N . PRO A 1 189 ? 2.190 6.641 -4.797 1.00 94.81 189 PRO A N 1
ATOM 1520 C CA . PRO A 1 189 ? 2.876 6.457 -6.083 1.00 94.81 189 PRO A CA 1
ATOM 1521 C C . PRO A 1 189 ? 2.178 5.476 -7.035 1.00 94.81 189 PRO A C 1
ATOM 1523 O O . PRO A 1 189 ? 2.210 5.676 -8.251 1.00 94.81 189 PRO A O 1
ATOM 1526 N N . PHE A 1 190 ? 1.507 4.454 -6.492 1.00 94.81 190 PHE A N 1
ATOM 1527 C CA . PHE A 1 190 ? 0.796 3.431 -7.264 1.00 94.81 190 PHE A CA 1
ATOM 1528 C C . PHE A 1 190 ? -0.498 3.933 -7.922 1.00 94.81 190 PHE A C 1
ATOM 1530 O O . PHE A 1 190 ? -0.969 3.307 -8.862 1.00 94.81 190 PHE A O 1
ATOM 1537 N N . ALA A 1 191 ? -1.038 5.083 -7.502 1.00 93.44 191 ALA A N 1
ATOM 1538 C CA . ALA A 1 191 ? -2.166 5.743 -8.170 1.00 93.44 191 ALA A CA 1
ATOM 1539 C C . ALA A 1 191 ? -1.742 6.693 -9.307 1.00 93.44 191 ALA A C 1
ATOM 1541 O O . ALA A 1 191 ? -2.597 7.387 -9.857 1.00 93.44 191 ALA A O 1
ATOM 1542 N N . LEU A 1 192 ? -0.445 6.800 -9.622 1.00 92.19 192 LEU A N 1
ATOM 1543 C CA . LEU A 1 192 ? 0.102 7.797 -10.552 1.00 92.19 192 LEU A CA 1
ATOM 1544 C C . LEU A 1 192 ? 0.761 7.161 -11.777 1.00 92.19 192 LEU A C 1
ATOM 1546 O O . LEU A 1 192 ? 1.170 6.007 -11.741 1.00 92.19 192 LEU A O 1
ATOM 1550 N N . ASP A 1 193 ? 0.934 7.963 -12.830 1.00 88.31 193 ASP A N 1
ATOM 1551 C CA . ASP A 1 193 ? 1.784 7.665 -13.996 1.00 88.31 193 ASP A CA 1
ATOM 1552 C C . ASP A 1 193 ? 1.541 6.268 -14.630 1.00 88.31 193 ASP A C 1
ATOM 1554 O O . ASP A 1 193 ? 2.491 5.556 -14.961 1.00 88.31 193 ASP A O 1
ATOM 1558 N N . ASN A 1 194 ? 0.262 5.895 -14.791 1.00 90.94 194 ASN A N 1
ATOM 1559 C CA . ASN A 1 194 ? -0.249 4.612 -15.316 1.00 90.94 194 ASN A CA 1
ATOM 1560 C C . ASN A 1 194 ? 0.045 3.351 -14.466 1.00 90.94 194 ASN A C 1
ATOM 1562 O O . ASN A 1 194 ? -0.216 2.230 -14.915 1.00 90.94 194 ASN A O 1
ATOM 1566 N N . ARG A 1 195 ? 0.584 3.495 -13.245 1.00 92.50 195 ARG A N 1
ATOM 1567 C CA . ARG A 1 195 ? 0.935 2.343 -12.394 1.00 92.50 195 ARG A CA 1
ATOM 1568 C C . ARG A 1 195 ? -0.292 1.534 -11.968 1.00 92.50 195 ARG A C 1
ATOM 1570 O O . ARG A 1 195 ? -0.207 0.312 -11.928 1.00 92.50 195 ARG A O 1
ATOM 1577 N N . PHE A 1 196 ? -1.437 2.170 -11.715 1.00 93.06 196 PHE A N 1
ATOM 1578 C CA . PHE A 1 196 ? -2.663 1.459 -11.333 1.00 93.06 196 PHE A CA 1
ATOM 1579 C C . PHE A 1 196 ? -3.246 0.666 -12.509 1.00 93.06 196 PHE A C 1
ATOM 1581 O O . PHE A 1 196 ? -3.609 -0.492 -12.342 1.00 9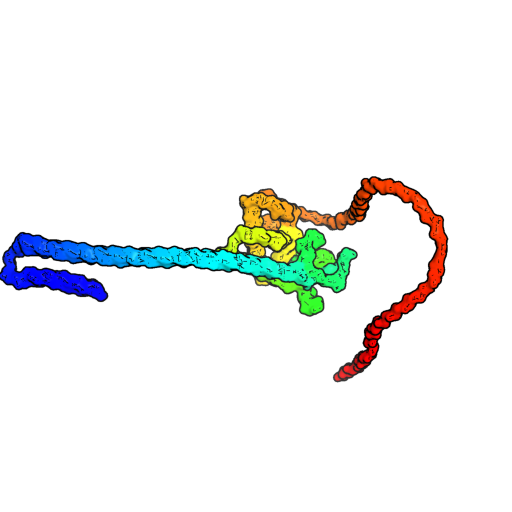3.06 196 PHE A O 1
ATOM 1588 N N . SER A 1 197 ? -3.267 1.253 -13.707 1.00 91.75 197 SER A N 1
ATOM 1589 C CA . SER A 1 197 ? -3.661 0.593 -14.954 1.00 91.75 197 SER A CA 1
ATOM 1590 C C . SER A 1 197 ? -2.797 -0.638 -15.238 1.00 91.75 197 SER A C 1
ATOM 1592 O O . SER A 1 197 ? -3.320 -1.675 -15.637 1.00 91.75 197 SER A O 1
ATOM 1594 N N . PHE A 1 198 ? -1.487 -0.554 -14.987 1.00 92.12 198 PHE A N 1
ATOM 1595 C CA . PHE A 1 198 ? -0.588 -1.699 -15.117 1.00 92.12 198 PHE A CA 1
ATOM 1596 C C . PHE A 1 198 ? -0.833 -2.769 -14.047 1.00 92.12 198 PHE A C 1
ATOM 1598 O O . PHE A 1 198 ? -0.922 -3.943 -14.384 1.00 92.12 198 PHE A O 1
ATOM 1605 N N . LEU A 1 199 ? -0.978 -2.384 -12.772 1.00 91.88 199 LEU A N 1
ATOM 1606 C CA . LEU A 1 199 ? -1.307 -3.317 -11.684 1.00 91.88 199 LEU A CA 1
ATOM 1607 C C . LEU A 1 199 ? -2.630 -4.044 -11.960 1.00 91.88 199 LEU A C 1
ATOM 1609 O O . LEU A 1 199 ? -2.718 -5.251 -11.761 1.00 91.88 199 LEU A O 1
ATOM 1613 N N . ALA A 1 200 ? -3.636 -3.327 -12.468 1.00 90.19 200 ALA A N 1
ATOM 1614 C CA . ALA A 1 200 ? -4.900 -3.913 -12.890 1.00 90.19 200 ALA A CA 1
ATOM 1615 C C . ALA A 1 200 ? -4.682 -4.937 -14.013 1.00 90.19 200 ALA A C 1
ATOM 1617 O O . ALA A 1 200 ? -5.109 -6.079 -13.870 1.00 90.19 200 ALA A O 1
ATOM 1618 N N . ALA A 1 201 ? -3.967 -4.577 -15.085 1.00 89.06 201 ALA A N 1
ATOM 1619 C CA . ALA A 1 201 ? -3.655 -5.498 -16.181 1.00 89.06 201 ALA A CA 1
ATOM 1620 C C . ALA A 1 201 ? -2.815 -6.717 -15.741 1.00 89.06 201 ALA A C 1
ATOM 1622 O O . ALA A 1 201 ? -2.989 -7.796 -16.292 1.00 89.06 201 ALA A O 1
ATOM 1623 N N . TYR A 1 202 ? -1.937 -6.562 -14.744 1.00 89.62 202 TYR A N 1
ATOM 1624 C CA . TYR A 1 202 ? -1.092 -7.643 -14.229 1.00 89.62 202 TYR A CA 1
ATOM 1625 C C . TYR A 1 202 ? -1.836 -8.618 -13.309 1.00 89.62 202 TYR A C 1
ATOM 1627 O O . TYR A 1 202 ? -1.631 -9.820 -13.429 1.00 89.62 202 TYR A O 1
ATOM 1635 N N . PHE A 1 203 ? -2.707 -8.134 -12.416 1.00 87.38 203 PHE A N 1
ATOM 1636 C CA . PHE A 1 203 ? -3.391 -8.999 -11.444 1.00 87.38 203 PHE A CA 1
ATOM 1637 C C . PHE A 1 203 ? -4.764 -9.515 -11.902 1.00 87.38 203 PHE A C 1
ATOM 1639 O O . PHE A 1 203 ? -5.194 -10.566 -11.433 1.00 87.38 203 PHE A O 1
ATOM 1646 N N . THR A 1 204 ? -5.457 -8.833 -12.826 1.00 72.62 204 THR A N 1
ATOM 1647 C CA . THR A 1 204 ? -6.803 -9.274 -13.263 1.00 72.62 204 THR A CA 1
ATOM 1648 C C . THR A 1 204 ? -6.810 -10.519 -14.158 1.00 72.62 204 THR A C 1
ATOM 1650 O O . THR A 1 204 ? -7.892 -11.046 -14.418 1.00 72.62 204 THR A O 1
ATOM 1653 N N . GLU A 1 205 ? -5.649 -11.028 -14.592 1.00 65.25 205 GLU A N 1
ATOM 1654 C CA . GLU A 1 205 ? -5.553 -12.373 -15.185 1.00 65.25 205 GLU A CA 1
ATOM 1655 C C . GLU A 1 205 ? -5.808 -13.486 -14.146 1.00 65.25 205 GLU A C 1
ATOM 1657 O O . GLU A 1 205 ? -6.354 -14.529 -14.512 1.00 65.25 205 GLU A O 1
ATOM 1662 N N . ASP A 1 206 ? -5.478 -13.251 -12.866 1.00 58.91 206 ASP A N 1
ATOM 1663 C CA . ASP A 1 206 ? -5.515 -14.258 -11.794 1.00 58.91 206 ASP A CA 1
ATOM 1664 C C . ASP A 1 206 ? -6.679 -14.061 -10.791 1.00 58.91 206 ASP A C 1
ATOM 1666 O O . ASP A 1 206 ? -7.374 -15.032 -10.485 1.00 58.91 206 ASP A O 1
ATOM 1670 N N . ASP A 1 207 ? -6.937 -12.838 -10.291 1.00 65.50 207 ASP A N 1
ATOM 1671 C CA . ASP A 1 207 ? -8.077 -12.551 -9.390 1.00 65.50 207 ASP A CA 1
ATOM 1672 C C . ASP A 1 207 ? -8.550 -11.075 -9.441 1.00 65.50 207 ASP A C 1
ATOM 1674 O O . ASP A 1 207 ? -7.766 -10.126 -9.513 1.00 65.50 207 ASP A O 1
ATOM 1678 N N . LEU A 1 208 ? -9.866 -10.864 -9.348 1.00 71.56 208 LEU A N 1
ATOM 1679 C CA . LEU A 1 208 ? -10.501 -9.546 -9.223 1.00 71.56 208 LEU A CA 1
ATOM 1680 C C . LEU A 1 208 ? -10.426 -8.978 -7.795 1.00 71.56 208 LEU A C 1
ATOM 1682 O O . LEU A 1 208 ? -10.476 -7.756 -7.637 1.00 71.56 208 LEU A O 1
ATOM 1686 N N . GLU A 1 209 ? -10.292 -9.821 -6.765 1.00 74.56 209 GLU A N 1
ATOM 1687 C CA . GLU A 1 209 ? -10.133 -9.372 -5.370 1.00 74.56 209 GLU A CA 1
ATOM 1688 C C . GLU A 1 209 ? -8.785 -8.656 -5.132 1.00 74.56 209 GLU A C 1
ATOM 1690 O O . GLU A 1 209 ? -8.654 -7.831 -4.223 1.00 74.56 209 GLU A O 1
ATOM 1695 N N . ASP A 1 210 ? -7.790 -8.901 -5.986 1.00 76.62 210 ASP A N 1
ATOM 1696 C CA . ASP A 1 210 ? -6.409 -8.462 -5.765 1.00 76.62 210 ASP A CA 1
ATOM 1697 C C . ASP A 1 210 ? -6.176 -6.989 -6.084 1.00 76.62 210 ASP A C 1
ATOM 1699 O O . ASP A 1 210 ? -5.549 -6.266 -5.302 1.00 76.62 210 ASP A O 1
ATOM 1703 N N . ILE A 1 211 ? -6.763 -6.502 -7.178 1.00 89.50 211 ILE A N 1
ATOM 1704 C CA . ILE A 1 211 ? -6.762 -5.070 -7.485 1.00 89.50 211 ILE A CA 1
ATOM 1705 C C . ILE A 1 211 ? -7.694 -4.283 -6.544 1.00 89.50 211 ILE A C 1
ATOM 1707 O O . ILE A 1 211 ? -7.453 -3.100 -6.293 1.00 89.50 211 ILE A O 1
ATOM 1711 N N . GLU A 1 212 ? -8.719 -4.926 -5.967 1.00 91.00 212 GLU A N 1
ATOM 1712 C CA . GLU A 1 212 ? -9.655 -4.288 -5.031 1.00 91.00 212 GLU A CA 1
ATOM 1713 C C . GLU A 1 212 ? -8.962 -3.865 -3.727 1.00 91.00 212 GLU A C 1
ATOM 1715 O O . GLU A 1 212 ? -9.170 -2.740 -3.273 1.00 91.00 212 GLU A O 1
ATOM 1720 N N . ALA A 1 213 ? -8.076 -4.694 -3.161 1.00 92.06 213 ALA A N 1
ATOM 1721 C CA . ALA A 1 213 ? -7.309 -4.326 -1.964 1.00 92.06 213 ALA A CA 1
ATOM 1722 C C . ALA A 1 213 ? -6.437 -3.073 -2.195 1.00 92.06 213 ALA A C 1
ATOM 1724 O O . ALA A 1 213 ? -6.410 -2.153 -1.372 1.00 92.06 213 ALA A O 1
ATOM 1725 N N . ILE A 1 214 ? -5.772 -2.993 -3.354 1.00 94.62 214 ILE A N 1
ATOM 1726 C CA . ILE A 1 214 ? -4.982 -1.820 -3.763 1.00 94.62 214 ILE A CA 1
ATOM 1727 C C . ILE A 1 214 ? -5.903 -0.595 -3.909 1.00 94.62 214 ILE A C 1
ATOM 1729 O O . ILE A 1 214 ? -5.631 0.471 -3.347 1.00 94.62 214 ILE A O 1
ATOM 1733 N N . ARG A 1 215 ? -7.034 -0.754 -4.611 1.00 94.19 215 ARG A N 1
ATOM 1734 C CA . ARG A 1 215 ? -8.053 0.285 -4.833 1.00 94.19 215 ARG A CA 1
ATOM 1735 C C . ARG A 1 215 ? -8.606 0.845 -3.516 1.00 94.19 215 ARG A C 1
ATOM 1737 O O . ARG A 1 215 ? -8.654 2.067 -3.361 1.00 94.19 215 ARG A O 1
ATOM 1744 N N . GLN A 1 216 ? -8.993 -0.005 -2.563 1.00 93.81 216 GLN A N 1
ATOM 1745 C CA . GLN A 1 216 ? -9.564 0.413 -1.275 1.00 93.81 216 GLN A CA 1
ATOM 1746 C C . GLN A 1 216 ? -8.570 1.224 -0.439 1.00 93.81 216 GLN A C 1
ATOM 1748 O O . GLN A 1 216 ? -8.917 2.306 0.046 1.00 93.81 216 GLN A O 1
ATOM 1753 N N . VAL A 1 217 ? -7.317 0.770 -0.336 1.00 95.06 217 VAL A N 1
ATOM 1754 C CA . VAL A 1 217 ? -6.255 1.484 0.394 1.00 95.06 217 VAL A CA 1
ATOM 1755 C C . VAL A 1 217 ? -5.972 2.854 -0.239 1.00 95.06 217 VAL A C 1
ATOM 1757 O O . VAL A 1 217 ? -5.951 3.868 0.469 1.00 95.06 217 VAL A O 1
ATOM 1760 N N . LEU A 1 218 ? -5.835 2.923 -1.571 1.00 95.62 218 LEU A N 1
ATOM 1761 C CA . LEU A 1 218 ? -5.637 4.183 -2.303 1.00 95.62 218 LEU A CA 1
ATOM 1762 C C . LEU A 1 218 ? -6.806 5.164 -2.097 1.00 95.62 218 LEU A C 1
ATOM 1764 O O . LEU A 1 218 ? -6.594 6.333 -1.755 1.00 95.62 218 LEU A O 1
ATOM 1768 N N . ILE A 1 219 ? -8.050 4.697 -2.261 1.00 94.75 219 ILE A N 1
ATOM 1769 C CA . ILE A 1 219 ? -9.259 5.508 -2.047 1.00 94.75 219 ILE A CA 1
ATOM 1770 C C . ILE A 1 219 ? -9.346 5.982 -0.591 1.00 94.75 219 ILE A C 1
ATOM 1772 O O . ILE A 1 219 ? -9.694 7.142 -0.357 1.00 94.75 219 ILE A O 1
ATOM 1776 N N . GLY A 1 220 ? -9.015 5.128 0.381 1.00 92.94 220 GLY A N 1
ATOM 1777 C CA . GLY A 1 220 ? -8.993 5.459 1.806 1.00 92.94 220 GLY A CA 1
ATOM 1778 C C . GLY A 1 220 ? -8.069 6.636 2.114 1.00 92.94 220 GLY A C 1
ATOM 1779 O O . GLY A 1 220 ? -8.518 7.639 2.680 1.00 92.94 220 GLY A O 1
ATOM 1780 N N . VAL A 1 221 ? -6.809 6.562 1.669 1.00 94.94 221 VAL A N 1
ATOM 1781 C CA . VAL A 1 221 ? -5.818 7.634 1.871 1.00 94.94 221 VAL A CA 1
ATOM 1782 C C . VAL A 1 221 ? -6.246 8.927 1.179 1.00 94.94 221 VAL A C 1
ATOM 1784 O O . VAL A 1 221 ? -6.233 9.985 1.812 1.00 94.94 221 VAL A O 1
ATOM 1787 N N . ILE A 1 222 ? -6.685 8.877 -0.084 1.00 93.69 222 ILE A N 1
ATOM 1788 C CA . ILE A 1 222 ? -7.088 10.086 -0.825 1.00 93.69 222 ILE A CA 1
ATOM 1789 C C . ILE A 1 222 ? -8.320 10.736 -0.185 1.00 93.69 222 ILE A C 1
ATOM 1791 O O . ILE A 1 222 ? -8.343 11.954 0.008 1.00 93.69 222 ILE A O 1
ATOM 1795 N N . ARG A 1 223 ? -9.322 9.940 0.213 1.00 92.88 223 ARG A N 1
ATOM 1796 C CA . ARG A 1 223 ? -10.531 10.427 0.894 1.00 92.88 223 ARG A CA 1
ATOM 1797 C C . ARG A 1 223 ? -10.186 11.131 2.200 1.00 92.88 223 ARG A C 1
ATOM 1799 O O . ARG A 1 223 ? -10.691 12.226 2.446 1.00 92.88 223 ARG A O 1
ATOM 1806 N N . TYR A 1 224 ? -9.312 10.536 3.008 1.00 93.19 224 TYR A N 1
ATOM 1807 C CA . TYR A 1 224 ? -8.841 11.143 4.248 1.00 93.19 224 TYR A CA 1
ATOM 1808 C C . TYR A 1 224 ? -8.100 12.463 3.987 1.00 93.19 224 TYR A C 1
ATOM 1810 O O . TYR A 1 224 ? -8.415 13.480 4.606 1.00 93.19 224 TYR A O 1
ATOM 1818 N N . CYS A 1 225 ? -7.197 12.489 2.999 1.00 92.44 225 CYS A N 1
ATOM 1819 C CA . CYS A 1 225 ? -6.487 13.706 2.596 1.00 92.44 225 CYS A CA 1
ATOM 1820 C C . CYS A 1 225 ? -7.440 14.832 2.163 1.00 92.44 225 CYS A C 1
ATOM 1822 O O . CYS A 1 225 ? -7.223 15.985 2.534 1.00 92.44 225 CYS A O 1
ATOM 1824 N N . GLN A 1 226 ? -8.513 14.516 1.428 1.00 91.00 226 GLN A N 1
ATOM 1825 C CA . GLN A 1 226 ? -9.541 15.488 1.035 1.00 91.00 226 GLN A CA 1
ATOM 1826 C C . GLN A 1 226 ? -10.356 15.995 2.230 1.00 91.00 226 GLN A C 1
ATOM 1828 O O . GLN A 1 226 ? -10.535 17.205 2.379 1.00 91.00 226 GLN A O 1
ATOM 1833 N N . GLN A 1 227 ? -10.818 15.094 3.103 1.00 92.00 227 GLN A N 1
ATOM 1834 C CA . GLN A 1 227 ? -11.601 15.440 4.296 1.00 92.00 227 GLN A CA 1
ATOM 1835 C C . GLN A 1 227 ? -10.818 16.351 5.252 1.00 92.00 227 GLN A C 1
ATOM 1837 O O . GLN A 1 227 ? -11.350 17.359 5.716 1.00 92.00 227 GLN A O 1
ATOM 1842 N N . GLN A 1 228 ? -9.541 16.037 5.482 1.00 92.44 228 GLN A N 1
ATOM 1843 C CA . GLN A 1 228 ? -8.636 16.808 6.340 1.00 92.44 228 GLN A CA 1
ATOM 1844 C C . GLN A 1 228 ? -7.941 17.980 5.614 1.00 92.44 228 GLN A C 1
ATOM 1846 O O . GLN A 1 228 ? -7.145 18.695 6.219 1.00 92.44 228 GLN A O 1
ATOM 1851 N N . LYS A 1 229 ? -8.242 18.206 4.323 1.00 89.94 229 LYS A N 1
ATOM 1852 C CA . LYS A 1 229 ? -7.684 19.283 3.476 1.00 89.94 229 LYS A CA 1
ATOM 1853 C C . LYS A 1 229 ? -6.145 19.320 3.450 1.00 89.94 229 LYS A C 1
ATOM 1855 O O . LYS A 1 229 ? -5.531 20.388 3.464 1.00 89.94 229 LYS A O 1
ATOM 1860 N N . LEU A 1 230 ? -5.511 18.149 3.403 1.00 89.38 230 LEU A N 1
ATOM 1861 C CA . LEU A 1 230 ? -4.056 17.996 3.473 1.00 89.38 230 LEU A CA 1
ATOM 1862 C C . LEU A 1 230 ? -3.409 18.375 2.135 1.00 89.38 230 LEU A C 1
ATOM 1864 O O . LEU A 1 230 ? -3.366 17.584 1.196 1.00 89.38 230 LEU A O 1
ATOM 1868 N N . ALA A 1 231 ? -2.892 19.601 2.045 1.00 87.00 231 ALA A N 1
ATOM 1869 C CA . ALA A 1 231 ? -2.409 20.171 0.787 1.00 87.00 231 ALA A CA 1
ATOM 1870 C C . ALA A 1 231 ? -1.247 19.393 0.134 1.00 87.00 231 ALA A C 1
ATOM 1872 O O . ALA A 1 231 ? -1.201 19.308 -1.087 1.00 87.00 231 ALA A O 1
ATOM 1873 N N . GLN A 1 232 ? -0.326 18.821 0.921 1.00 90.06 232 GLN A N 1
ATOM 1874 C CA . GLN A 1 232 ? 0.875 18.140 0.410 1.00 90.06 232 GLN A CA 1
ATOM 1875 C C . GLN A 1 232 ? 0.591 16.840 -0.376 1.00 90.06 232 GLN A C 1
ATOM 1877 O O . GLN A 1 232 ? 1.060 16.738 -1.508 1.00 90.06 232 GLN A O 1
ATOM 1882 N N . PRO A 1 233 ? -0.154 15.845 0.150 1.00 90.00 233 PRO A N 1
ATOM 1883 C CA . PRO A 1 233 ? -0.499 14.653 -0.630 1.00 90.00 233 PRO A CA 1
ATOM 1884 C C . PRO A 1 233 ? -1.420 14.986 -1.812 1.00 90.00 233 PRO A C 1
ATOM 1886 O O . PRO A 1 233 ? -1.272 14.406 -2.883 1.00 90.00 233 PRO A O 1
ATOM 1889 N N . LEU A 1 234 ? -2.331 15.957 -1.659 1.00 89.69 234 LEU A N 1
ATOM 1890 C CA . LEU A 1 234 ? -3.226 16.374 -2.743 1.00 89.69 234 LEU A CA 1
ATOM 1891 C C . LEU A 1 234 ? -2.465 17.055 -3.893 1.00 89.69 234 LEU A C 1
ATOM 1893 O O . LEU A 1 234 ? -2.754 16.777 -5.053 1.00 89.69 234 LEU A O 1
ATOM 1897 N N . SER A 1 235 ? -1.461 17.892 -3.608 1.00 89.50 235 SER A N 1
ATOM 1898 C CA . SER A 1 235 ? -0.625 18.496 -4.655 1.00 89.50 235 SER A CA 1
ATOM 1899 C C . SER A 1 235 ? 0.337 17.500 -5.307 1.00 89.50 235 SER A C 1
ATOM 1901 O O . SER A 1 235 ? 0.649 17.658 -6.484 1.00 89.50 235 SER A O 1
ATOM 1903 N N . TYR A 1 236 ? 0.764 16.455 -4.588 1.00 89.88 236 TYR A N 1
ATOM 1904 C CA . TYR A 1 236 ? 1.604 15.380 -5.129 1.00 89.88 236 TYR A CA 1
ATOM 1905 C C . TYR A 1 236 ? 0.897 14.549 -6.218 1.00 89.88 236 TYR A C 1
ATOM 1907 O O . TYR A 1 236 ? 1.535 14.171 -7.206 1.00 89.88 236 TYR A O 1
ATOM 1915 N N . ILE A 1 237 ? -0.408 14.288 -6.051 1.00 90.81 237 ILE A N 1
ATOM 1916 C CA . ILE A 1 237 ? -1.209 13.477 -6.987 1.00 90.81 237 ILE A CA 1
ATOM 1917 C C . ILE A 1 237 ? -1.873 14.289 -8.112 1.00 90.81 237 ILE A C 1
ATOM 1919 O O . ILE A 1 237 ? -2.179 13.735 -9.169 1.00 90.81 237 ILE A O 1
ATOM 1923 N N . ASN A 1 238 ? -2.124 15.586 -7.906 1.00 87.06 238 ASN A N 1
ATOM 1924 C CA . ASN A 1 238 ? -2.940 16.376 -8.829 1.00 87.06 238 ASN A CA 1
ATOM 1925 C C . ASN A 1 238 ? -2.313 16.489 -10.234 1.00 87.06 238 ASN A C 1
ATOM 1927 O O . ASN A 1 238 ? -1.147 16.851 -10.380 1.00 87.06 238 ASN A O 1
ATOM 1931 N N . GLY A 1 239 ? -3.094 16.187 -11.275 1.00 85.25 239 GLY A N 1
ATOM 1932 C CA . GLY A 1 239 ? -2.639 16.185 -12.670 1.00 85.25 239 GLY A CA 1
ATOM 1933 C C . GLY A 1 239 ? -1.722 15.010 -13.038 1.00 85.25 239 GLY A C 1
ATOM 1934 O O . GLY A 1 239 ? -1.159 15.005 -14.135 1.00 85.25 239 GLY A O 1
ATOM 1935 N N . ARG A 1 240 ? -1.554 14.032 -12.136 1.00 89.19 240 ARG A N 1
ATOM 1936 C CA . ARG A 1 240 ? -0.739 12.815 -12.320 1.00 89.19 240 ARG A CA 1
ATOM 1937 C C . ARG A 1 240 ? -1.483 11.511 -12.036 1.00 89.19 240 ARG A C 1
ATOM 1939 O O . ARG A 1 240 ? -0.922 10.450 -12.305 1.00 89.19 240 ARG A O 1
ATOM 1946 N N . LEU A 1 241 ? -2.708 11.585 -11.506 1.00 91.44 241 LEU A N 1
ATOM 1947 C CA . LEU A 1 241 ? -3.543 10.413 -11.242 1.00 91.44 241 LEU A CA 1
ATOM 1948 C C . LEU A 1 241 ? -3.739 9.585 -12.510 1.00 91.44 241 LEU A C 1
ATOM 1950 O O . LEU A 1 241 ? -4.083 10.117 -13.564 1.00 91.44 241 LEU A O 1
ATOM 1954 N N . ASP A 1 242 ? -3.530 8.285 -12.379 1.00 91.00 242 ASP A N 1
ATOM 1955 C CA . ASP A 1 242 ? -3.799 7.292 -13.406 1.00 91.00 242 ASP A CA 1
ATOM 1956 C C . ASP A 1 242 ? -5.243 7.446 -13.939 1.00 91.00 242 ASP A C 1
ATOM 1958 O O . ASP A 1 242 ? -6.171 7.547 -13.127 1.00 91.00 242 ASP A O 1
ATOM 1962 N N . PRO A 1 243 ? -5.466 7.505 -15.269 1.00 89.88 243 PRO A N 1
ATOM 1963 C CA . PRO A 1 243 ? -6.800 7.701 -15.831 1.00 89.88 243 PRO A CA 1
ATOM 1964 C C . PRO A 1 243 ? -7.819 6.630 -15.419 1.00 89.88 243 PRO A C 1
ATOM 1966 O O . PRO A 1 243 ? -8.948 6.986 -15.086 1.00 89.88 243 PRO A O 1
ATOM 1969 N N . LEU A 1 244 ? -7.426 5.349 -15.377 1.00 90.44 244 LEU A N 1
ATOM 1970 C CA . LEU A 1 244 ? -8.311 4.251 -14.969 1.00 90.44 244 LEU A CA 1
ATOM 1971 C C . LEU A 1 244 ? -8.711 4.418 -13.502 1.00 90.44 244 LEU A C 1
ATOM 1973 O O . LEU A 1 244 ? -9.895 4.405 -13.166 1.00 90.44 244 LEU A O 1
ATOM 1977 N N . PHE A 1 245 ? -7.727 4.669 -12.636 1.00 92.50 245 PHE A N 1
ATOM 1978 C CA . PHE A 1 245 ? -7.976 4.900 -11.215 1.00 92.50 245 PHE A CA 1
ATOM 1979 C C . PHE A 1 245 ? -8.861 6.133 -10.977 1.00 92.50 245 PHE A C 1
ATOM 1981 O O . PHE A 1 245 ? -9.783 6.103 -10.160 1.00 92.50 245 PHE A O 1
ATOM 1988 N N . PHE A 1 246 ? -8.622 7.227 -11.710 1.00 91.06 246 PHE A N 1
ATOM 1989 C CA . PHE A 1 246 ? -9.449 8.431 -11.634 1.00 91.06 246 PHE A CA 1
ATOM 1990 C C . PHE A 1 246 ? -10.895 8.165 -12.068 1.00 91.06 246 PHE A C 1
ATOM 1992 O O . PHE A 1 246 ? -11.825 8.754 -11.504 1.00 91.06 246 PHE A O 1
ATOM 1999 N N . ASP A 1 247 ? -11.115 7.277 -13.038 1.00 89.31 247 ASP A N 1
ATOM 2000 C CA . ASP A 1 247 ? -12.454 6.874 -13.452 1.00 89.31 247 ASP A CA 1
ATOM 2001 C C . ASP A 1 247 ? -13.181 6.044 -12.385 1.00 89.31 247 ASP A C 1
ATOM 2003 O O . ASP A 1 247 ? -14.359 6.314 -12.118 1.00 89.31 247 ASP A O 1
ATOM 2007 N N . GLU A 1 248 ? -12.461 5.181 -11.671 1.00 89.06 248 GLU A N 1
ATOM 2008 C CA . GLU A 1 248 ? -12.960 4.397 -10.533 1.00 89.06 248 GLU A CA 1
ATOM 2009 C C . GLU A 1 248 ? -13.213 5.214 -9.250 1.00 89.06 248 GLU A C 1
ATOM 2011 O O . GLU A 1 248 ? -13.978 4.778 -8.382 1.00 89.06 248 GLU A O 1
ATOM 2016 N N . LEU A 1 249 ? -12.638 6.418 -9.111 1.00 90.56 249 LEU A N 1
ATOM 2017 C CA . LEU A 1 249 ? -12.870 7.264 -7.934 1.00 90.56 249 LEU A CA 1
ATOM 2018 C C . LEU A 1 249 ? -14.373 7.559 -7.713 1.00 90.56 249 LEU A C 1
ATOM 2020 O O . LEU A 1 249 ? -15.080 7.967 -8.645 1.00 90.56 249 LEU A O 1
ATOM 2024 N N . PRO A 1 250 ? -14.878 7.483 -6.463 1.00 90.75 250 PRO A N 1
ATOM 2025 C CA . PRO A 1 250 ? -16.248 7.870 -6.138 1.00 90.75 250 PRO A CA 1
ATOM 2026 C C . PRO A 1 250 ? -16.574 9.292 -6.612 1.00 90.75 250 PRO A C 1
ATOM 2028 O O . PRO A 1 250 ? -15.779 10.213 -6.429 1.00 90.75 250 PRO A O 1
ATOM 2031 N N . LYS A 1 251 ? -17.778 9.511 -7.162 1.00 86.00 251 LYS A N 1
ATOM 2032 C CA . LYS A 1 251 ? -18.179 10.798 -7.781 1.00 86.00 251 LYS A CA 1
ATOM 2033 C C . LYS A 1 251 ? -17.945 12.030 -6.891 1.00 86.00 251 LYS A C 1
ATOM 2035 O O . LYS A 1 251 ? -17.606 13.088 -7.408 1.00 86.00 251 LYS A O 1
ATOM 2040 N N . GLY A 1 252 ? -18.097 11.894 -5.571 1.00 85.06 252 GLY A N 1
ATOM 2041 C CA . GLY A 1 252 ? -17.853 12.971 -4.601 1.00 85.06 252 GLY A CA 1
ATOM 2042 C C . GLY A 1 252 ? -16.377 13.304 -4.338 1.00 85.06 252 GLY A C 1
ATOM 2043 O O . GLY A 1 252 ? -16.108 14.324 -3.717 1.00 85.06 252 GLY A O 1
ATOM 2044 N N . MET A 1 253 ? -15.436 12.474 -4.801 1.00 87.12 253 MET A N 1
ATOM 2045 C CA . MET A 1 253 ? -13.986 12.648 -4.628 1.00 87.12 253 MET A CA 1
ATOM 2046 C C . MET A 1 253 ? -13.291 13.224 -5.871 1.00 87.12 253 MET A C 1
ATOM 2048 O O . MET A 1 253 ? -12.164 13.694 -5.768 1.00 87.12 253 MET A O 1
ATOM 2052 N N . LYS A 1 254 ? -13.938 13.229 -7.043 1.00 86.62 254 LYS A N 1
ATOM 2053 C CA . LYS A 1 254 ? -13.368 13.821 -8.269 1.00 86.62 254 LYS A CA 1
ATOM 2054 C C . LYS A 1 254 ? -13.202 15.358 -8.229 1.00 86.62 254 LYS A C 1
ATOM 2056 O O . LYS A 1 254 ? -12.248 15.846 -8.829 1.00 86.62 254 LYS A O 1
ATOM 2061 N N . PRO A 1 255 ? -14.063 16.156 -7.556 1.00 83.31 255 PRO A N 1
ATOM 2062 C CA . PRO A 1 255 ? -13.876 17.606 -7.480 1.00 83.31 255 PRO A CA 1
ATOM 2063 C C . PRO A 1 255 ? -12.543 17.998 -6.825 1.00 83.31 255 PRO A C 1
ATOM 2065 O O . PRO A 1 255 ? -12.249 17.588 -5.705 1.00 83.31 255 PRO A O 1
ATOM 2068 N N . GLY A 1 256 ? -11.756 18.831 -7.511 1.00 77.19 256 GLY A N 1
ATOM 2069 C CA . GLY A 1 256 ? -10.445 19.284 -7.028 1.00 77.19 256 GLY A CA 1
ATOM 2070 C C . GLY A 1 256 ? -9.288 18.307 -7.270 1.00 77.19 256 GLY A C 1
ATOM 2071 O O . GLY A 1 256 ? -8.190 18.568 -6.786 1.00 77.19 256 GLY A O 1
ATOM 2072 N N . LEU A 1 257 ? -9.512 17.220 -8.016 1.00 86.38 257 LEU A N 1
ATOM 2073 C CA . LEU A 1 257 ? -8.469 16.338 -8.540 1.00 86.38 257 LEU A CA 1
ATOM 2074 C C . LEU A 1 257 ? -8.507 16.338 -10.074 1.00 86.38 257 LEU A C 1
ATOM 2076 O O . LEU A 1 257 ? -9.575 16.229 -10.672 1.00 86.38 257 LEU A O 1
ATOM 2080 N N . GLU A 1 258 ? -7.339 16.415 -10.708 1.00 82.75 258 GLU A N 1
ATOM 2081 C CA . GLU A 1 258 ? -7.161 16.208 -12.148 1.00 82.75 258 GLU A CA 1
ATOM 2082 C C . GLU A 1 258 ? -6.457 14.869 -12.416 1.00 82.75 258 GLU A C 1
ATOM 2084 O O . GLU A 1 258 ? -5.436 14.554 -11.795 1.00 82.75 258 GLU A O 1
ATOM 2089 N N . ALA A 1 259 ? -6.979 14.103 -13.378 1.00 82.88 259 ALA A N 1
ATOM 2090 C CA . ALA A 1 259 ? -6.278 12.968 -13.973 1.00 82.88 259 ALA A CA 1
ATOM 2091 C C . ALA A 1 259 ? -5.035 13.425 -14.755 1.00 82.88 259 ALA A C 1
ATOM 2093 O O . ALA A 1 259 ? -4.956 14.561 -15.235 1.00 82.88 259 ALA A O 1
ATOM 2094 N N . ALA A 1 260 ? -4.085 12.513 -14.949 1.00 78.88 260 ALA A N 1
ATOM 2095 C CA . ALA A 1 260 ? -3.012 12.678 -15.913 1.00 78.88 260 ALA A CA 1
ATOM 2096 C C . ALA A 1 260 ? -3.603 12.886 -17.313 1.00 78.88 260 ALA A C 1
ATOM 2098 O O . ALA A 1 260 ? -4.395 12.083 -17.810 1.00 78.88 260 ALA A O 1
ATOM 2099 N N . ARG A 1 261 ? -3.209 13.976 -17.978 1.00 73.56 261 ARG A N 1
ATOM 2100 C CA . ARG A 1 261 ? -3.616 14.224 -19.367 1.00 73.56 261 ARG A CA 1
ATOM 2101 C C . ARG A 1 261 ? -2.963 13.177 -20.267 1.00 73.56 261 ARG A C 1
ATOM 2103 O O . ARG A 1 261 ? -1.745 13.006 -20.205 1.00 73.56 261 ARG A O 1
ATOM 2110 N N . GLN A 1 262 ? -3.758 12.534 -21.127 1.00 55.88 262 GLN A N 1
ATOM 2111 C CA . GLN A 1 262 ? -3.289 11.619 -22.176 1.00 55.88 262 GLN A CA 1
ATOM 2112 C C . GLN A 1 262 ? -2.463 12.377 -23.230 1.00 55.88 262 GLN A C 1
ATOM 2114 O O . GLN A 1 262 ? -2.920 12.692 -24.328 1.00 55.88 262 GLN A O 1
ATOM 2119 N N . ASN A 1 263 ? -1.223 12.710 -22.882 1.00 44.06 263 ASN A N 1
ATOM 2120 C CA . ASN A 1 263 ? -0.279 13.327 -23.795 1.00 44.06 263 ASN A CA 1
ATOM 2121 C C . ASN A 1 263 ? 0.395 12.230 -24.628 1.00 44.06 263 ASN A C 1
ATOM 2123 O O . ASN A 1 263 ? 1.410 11.681 -24.203 1.00 44.06 263 ASN A O 1
ATOM 2127 N N . ASN A 1 264 ? -0.098 12.007 -25.852 1.00 37.34 264 ASN A N 1
ATOM 2128 C CA . ASN A 1 264 ? 0.592 11.272 -26.931 1.00 37.34 264 ASN A CA 1
ATOM 2129 C C . ASN A 1 264 ? 1.838 12.025 -27.451 1.00 37.34 264 ASN A C 1
ATOM 2131 O O . ASN A 1 264 ? 2.111 12.089 -28.647 1.00 37.34 264 ASN A O 1
ATOM 2135 N N . VAL A 1 265 ? 2.575 12.669 -26.550 1.00 37.00 265 VAL A N 1
ATOM 2136 C CA . VAL A 1 265 ? 3.737 13.492 -26.847 1.00 37.00 265 VAL A CA 1
ATOM 2137 C C . VAL A 1 265 ? 4.882 12.930 -26.031 1.00 37.00 265 VAL A C 1
ATOM 2139 O O . VAL A 1 265 ? 4.905 13.084 -24.809 1.00 37.00 265 VAL A O 1
ATOM 2142 N N . HIS A 1 266 ? 5.836 12.310 -26.733 1.00 38.94 266 HIS A N 1
ATOM 2143 C CA . HIS A 1 266 ? 7.199 12.111 -26.252 1.00 38.94 266 HIS A CA 1
ATOM 2144 C C . HIS A 1 266 ? 7.658 13.405 -25.578 1.00 38.94 266 HIS A C 1
ATOM 2146 O O . HIS A 1 266 ? 7.954 14.406 -26.241 1.00 38.94 266 HIS A O 1
ATOM 2152 N N . ARG A 1 267 ? 7.682 13.402 -24.245 1.00 37.06 267 ARG A N 1
ATOM 2153 C CA . ARG A 1 267 ? 8.263 14.494 -23.485 1.00 37.06 267 ARG A CA 1
ATOM 2154 C C . ARG A 1 267 ? 9.762 14.328 -23.670 1.00 37.06 267 ARG A C 1
ATOM 2156 O O . ARG A 1 267 ? 10.361 13.530 -22.964 1.00 37.06 267 ARG A O 1
ATOM 2163 N N . LYS A 1 268 ? 10.335 15.023 -24.664 1.00 37.56 268 LYS A N 1
ATOM 2164 C CA . LYS A 1 268 ? 11.791 15.173 -24.751 1.00 37.56 268 LYS A CA 1
ATOM 2165 C C . LYS A 1 268 ? 12.283 15.571 -23.370 1.00 37.56 268 LYS A C 1
ATOM 2167 O O . LYS A 1 268 ? 11.654 16.429 -22.737 1.00 37.56 268 LYS A O 1
ATOM 2172 N N . ASP A 1 269 ? 13.350 14.917 -22.935 1.00 34.16 269 ASP A N 1
ATOM 2173 C CA . ASP A 1 269 ? 13.921 15.111 -21.613 1.00 34.16 269 ASP A CA 1
ATOM 2174 C C . ASP A 1 269 ? 14.094 16.608 -21.341 1.00 34.16 269 ASP A C 1
ATOM 2176 O O . ASP A 1 269 ? 14.432 17.364 -22.268 1.00 34.16 269 ASP A O 1
ATOM 2180 N N . PRO A 1 270 ? 13.821 17.080 -20.111 1.00 36.12 270 PRO A N 1
ATOM 2181 C CA . PRO A 1 270 ? 14.149 18.449 -19.766 1.00 36.12 270 PRO A CA 1
ATOM 2182 C C . PRO A 1 270 ? 15.636 18.644 -20.050 1.00 36.12 270 PRO A C 1
ATOM 2184 O O . PRO A 1 270 ? 16.472 17.918 -19.514 1.00 36.12 270 PRO A O 1
ATOM 2187 N N . VAL A 1 271 ? 15.946 19.602 -20.929 1.00 38.56 271 VAL A N 1
ATOM 2188 C CA . VAL A 1 271 ? 17.326 19.990 -21.226 1.00 38.56 271 VAL A CA 1
ATOM 2189 C C . VAL A 1 271 ? 18.019 20.219 -19.894 1.00 38.56 271 VAL A C 1
ATOM 2191 O O . VAL A 1 271 ? 17.556 21.045 -19.102 1.00 38.56 271 VAL A O 1
ATOM 2194 N N . VAL A 1 272 ? 19.094 19.465 -19.654 1.00 39.00 272 VAL A N 1
ATOM 2195 C CA . VAL A 1 272 ? 19.988 19.683 -18.520 1.00 39.00 272 VAL A CA 1
ATOM 2196 C C . VAL A 1 272 ? 20.401 21.146 -18.584 1.00 39.00 272 VAL A C 1
ATOM 2198 O O . VAL A 1 272 ? 21.094 21.558 -19.511 1.00 39.00 272 VAL A O 1
ATOM 2201 N N . MET A 1 273 ? 19.901 21.948 -17.647 1.00 37.38 273 MET A N 1
ATOM 2202 C CA . MET A 1 273 ? 20.436 23.284 -17.450 1.00 37.38 273 MET A CA 1
ATOM 2203 C C . MET A 1 273 ? 21.849 23.090 -16.923 1.00 37.38 273 MET A C 1
ATOM 2205 O O . MET A 1 273 ? 22.027 22.402 -15.916 1.00 37.38 273 MET A O 1
ATOM 2209 N N . ASP A 1 274 ? 22.818 23.655 -17.643 1.00 37.31 274 ASP A N 1
ATOM 2210 C CA . ASP A 1 274 ? 24.229 23.599 -17.283 1.00 37.31 274 ASP A CA 1
ATOM 2211 C C . ASP A 1 274 ? 24.455 23.986 -15.817 1.00 37.31 274 ASP A C 1
ATOM 2213 O O . ASP A 1 274 ? 23.695 24.755 -15.218 1.00 37.31 274 ASP A O 1
ATOM 2217 N N . GLU A 1 275 ? 25.533 23.431 -15.270 1.00 35.84 275 GLU A N 1
ATOM 2218 C CA . GLU A 1 275 ? 26.023 23.610 -13.907 1.00 35.84 275 GLU A CA 1
ATOM 2219 C C . GLU A 1 275 ? 25.750 25.018 -13.352 1.00 35.84 275 GLU A C 1
ATOM 2221 O O . GLU A 1 275 ? 26.241 26.027 -13.868 1.00 35.84 275 GLU A O 1
ATOM 2226 N N . ALA A 1 276 ? 25.000 25.094 -12.248 1.00 32.09 276 ALA A N 1
ATOM 2227 C CA . ALA A 1 276 ? 24.893 26.337 -11.498 1.00 32.09 276 ALA A CA 1
ATOM 2228 C C . ALA A 1 276 ? 26.309 26.753 -11.048 1.00 32.09 276 ALA A C 1
ATOM 2230 O O . ALA A 1 276 ? 26.977 25.965 -10.370 1.00 32.09 276 ALA A O 1
ATOM 2231 N N . PRO A 1 277 ? 26.793 27.959 -11.403 1.00 33.25 277 PRO A N 1
ATOM 2232 C CA . PRO A 1 277 ? 28.175 28.331 -11.148 1.00 33.25 277 PRO A CA 1
ATOM 2233 C C . PRO A 1 277 ? 28.452 28.363 -9.646 1.00 33.25 277 PRO A C 1
ATOM 2235 O O . PRO A 1 277 ? 27.694 28.948 -8.868 1.00 33.25 277 PRO A O 1
ATOM 2238 N N . ILE A 1 278 ? 29.566 27.749 -9.247 1.00 33.44 278 ILE A N 1
ATOM 2239 C CA . ILE A 1 278 ? 30.024 27.702 -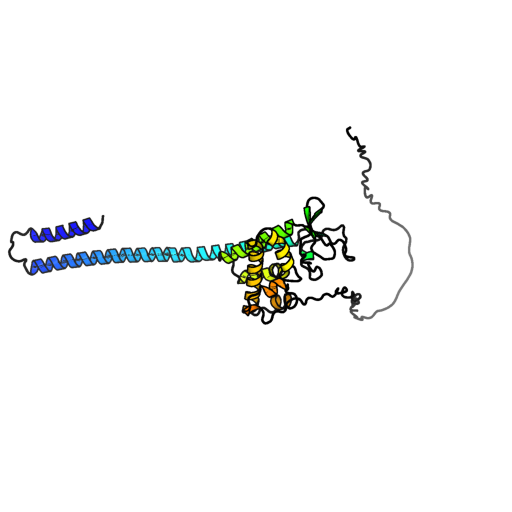7.858 1.00 33.44 278 ILE A CA 1
ATOM 2240 C C . ILE A 1 278 ? 30.258 29.138 -7.372 1.00 33.44 278 ILE A C 1
ATOM 2242 O O . ILE A 1 278 ? 31.243 29.781 -7.738 1.00 33.44 278 ILE A O 1
ATOM 2246 N N . ILE A 1 279 ? 29.360 29.641 -6.521 1.00 31.12 279 ILE A N 1
ATOM 2247 C CA . ILE A 1 279 ? 29.520 30.943 -5.869 1.00 31.12 279 ILE A CA 1
ATOM 2248 C C . ILE 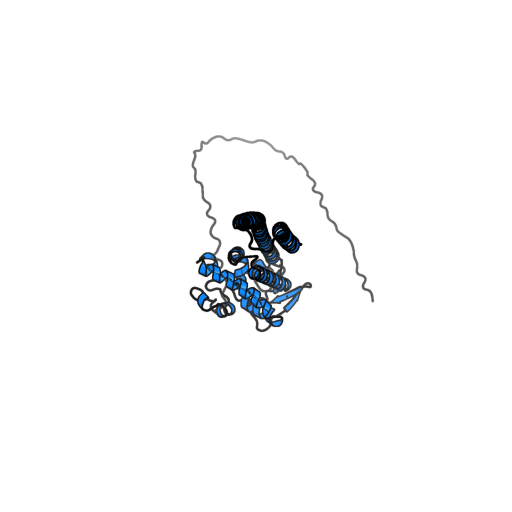A 1 279 ? 30.577 30.797 -4.771 1.00 31.12 279 ILE A C 1
ATOM 2250 O O . ILE A 1 279 ? 30.270 30.523 -3.610 1.00 31.12 279 ILE A O 1
ATOM 2254 N N . VAL A 1 280 ? 31.841 30.993 -5.144 1.00 33.16 280 VAL A N 1
ATOM 2255 C CA . VAL A 1 280 ? 32.934 31.177 -4.188 1.00 33.16 280 VAL A CA 1
ATOM 2256 C C . VAL A 1 280 ? 32.728 32.526 -3.497 1.00 33.16 280 VAL A C 1
ATOM 2258 O O . VAL A 1 280 ? 32.962 33.579 -4.086 1.00 33.16 280 VAL A O 1
ATOM 2261 N N . GLN A 1 281 ? 32.272 32.510 -2.243 1.00 31.08 281 GLN A N 1
ATOM 2262 C CA . GLN A 1 281 ? 32.264 33.717 -1.419 1.00 31.08 281 GLN A CA 1
ATOM 2263 C C . GLN A 1 281 ? 33.696 34.059 -0.994 1.00 31.08 281 GLN A C 1
ATOM 2265 O O . GLN A 1 281 ? 34.264 33.437 -0.097 1.00 31.08 281 GLN A O 1
ATOM 2270 N N . GLU A 1 282 ? 34.272 35.079 -1.629 1.00 29.03 282 GLU A N 1
ATOM 2271 C CA . GLU A 1 282 ? 35.513 35.706 -1.177 1.00 29.03 282 GLU A CA 1
ATOM 2272 C C . GLU A 1 282 ? 35.280 36.462 0.140 1.00 29.03 282 GLU A C 1
ATOM 2274 O O . GLU A 1 282 ? 34.829 37.611 0.158 1.00 29.03 282 GLU A O 1
ATOM 2279 N N . THR A 1 283 ? 35.623 35.845 1.273 1.00 29.61 283 THR A N 1
ATOM 2280 C CA . THR A 1 283 ? 35.612 36.530 2.573 1.00 29.61 283 THR A CA 1
ATOM 2281 C C . THR A 1 283 ? 36.798 37.493 2.675 1.00 29.61 283 THR A C 1
ATOM 2283 O O . THR A 1 283 ? 37.853 37.180 3.227 1.00 29.61 283 THR A O 1
ATOM 2286 N N . LYS A 1 284 ? 36.631 38.695 2.118 1.00 29.56 284 LYS A N 1
ATOM 2287 C CA . LYS A 1 284 ? 37.638 39.759 2.134 1.00 29.56 284 LYS A CA 1
ATOM 2288 C C . LYS A 1 284 ? 37.758 40.399 3.526 1.00 29.56 284 LYS A C 1
ATOM 2290 O O . LYS A 1 284 ? 36.965 41.266 3.887 1.00 29.56 284 LYS A O 1
ATOM 2295 N N . THR A 1 285 ? 38.807 40.054 4.272 1.00 34.41 285 THR A N 1
ATOM 2296 C CA . THR A 1 285 ? 39.259 40.819 5.454 1.00 34.41 285 THR A CA 1
ATOM 2297 C C . THR A 1 285 ? 40.711 41.257 5.304 1.00 34.41 285 THR A C 1
ATOM 2299 O O . THR A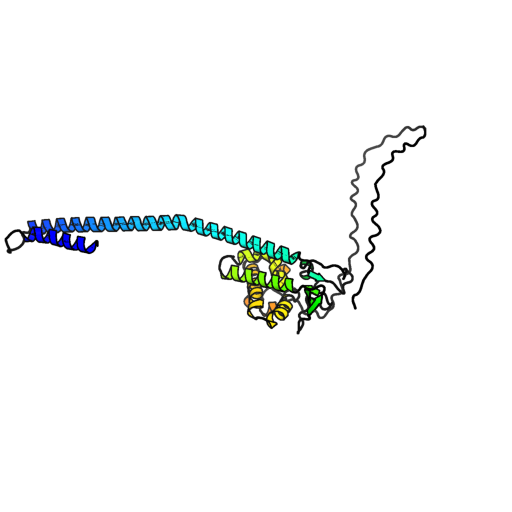 1 285 ? 41.639 40.480 5.509 1.00 34.41 285 THR A O 1
ATOM 2302 N N . GLU A 1 286 ? 40.903 42.532 4.966 1.00 32.72 286 GLU A N 1
ATOM 2303 C CA . GLU A 1 286 ? 42.213 43.183 4.908 1.00 32.72 286 GLU A CA 1
ATOM 2304 C C . GLU A 1 286 ? 42.824 43.331 6.310 1.00 32.72 286 GLU A C 1
ATOM 2306 O O . GLU A 1 286 ? 42.210 43.928 7.200 1.00 32.72 286 GLU A O 1
ATOM 2311 N N . ARG A 1 287 ? 44.083 42.907 6.501 1.00 31.17 287 ARG A N 1
ATOM 2312 C CA . ARG A 1 287 ? 44.908 43.451 7.591 1.00 31.17 287 ARG A CA 1
ATOM 2313 C C . ARG A 1 287 ? 46.412 43.455 7.288 1.00 31.17 287 ARG A C 1
ATOM 2315 O O . ARG A 1 287 ? 47.110 42.495 7.570 1.00 31.17 287 ARG A O 1
ATOM 2322 N N . LYS A 1 288 ? 46.858 44.602 6.761 1.00 32.50 288 LYS A N 1
ATOM 2323 C CA . LYS A 1 288 ? 48.197 45.229 6.838 1.00 32.50 288 LYS A CA 1
ATOM 2324 C C . LYS A 1 288 ? 49.425 44.313 7.010 1.00 32.50 288 LYS A C 1
ATOM 2326 O O . LYS A 1 288 ? 49.687 43.813 8.101 1.00 32.50 288 LYS A O 1
ATOM 2331 N N . GLU A 1 289 ? 50.258 44.283 5.971 1.00 32.91 289 GLU A N 1
ATOM 2332 C CA . GLU A 1 289 ? 51.674 43.892 6.043 1.00 32.91 289 GLU A CA 1
ATOM 2333 C C . GLU A 1 289 ? 52.480 44.773 7.019 1.00 32.91 289 GLU A C 1
ATOM 2335 O O . GLU A 1 289 ? 52.094 45.910 7.325 1.00 32.91 289 GLU A O 1
ATOM 2340 N N . PRO A 1 290 ? 53.650 44.280 7.454 1.00 33.75 290 PRO A N 1
ATOM 2341 C CA . PRO A 1 290 ? 54.874 45.001 7.094 1.00 33.75 290 PRO A CA 1
ATOM 2342 C C . PRO A 1 290 ? 55.945 44.119 6.421 1.00 33.75 290 PRO A C 1
ATOM 2344 O O . PRO A 1 290 ? 55.989 42.903 6.587 1.00 33.75 290 PRO A O 1
ATOM 2347 N N . VAL A 1 291 ? 56.814 44.787 5.660 1.00 32.03 291 VAL A N 1
ATOM 2348 C CA . VAL A 1 291 ? 57.856 44.231 4.771 1.00 32.03 291 VAL A CA 1
ATOM 2349 C C . VAL A 1 291 ? 59.181 43.966 5.532 1.00 32.03 291 VAL A C 1
ATOM 2351 O O . VAL A 1 291 ? 59.306 44.330 6.699 1.00 32.03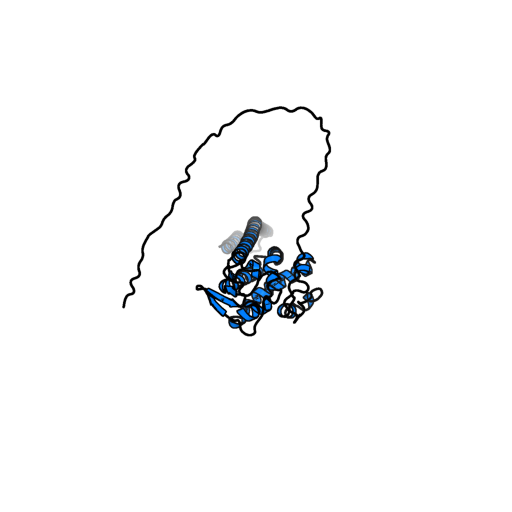 291 VAL A O 1
ATOM 2354 N N . VAL A 1 292 ? 60.183 43.431 4.810 1.00 28.30 292 VAL A N 1
ATOM 2355 C CA . VAL A 1 292 ? 61.630 43.254 5.119 1.00 28.30 292 VAL A CA 1
ATOM 2356 C C . VAL A 1 292 ? 61.953 42.115 6.124 1.00 28.30 292 VAL A C 1
ATOM 2358 O O . VAL A 1 292 ? 61.259 41.962 7.117 1.00 28.30 292 VAL A O 1
ATOM 2361 N N . ILE A 1 293 ? 62.961 41.233 5.960 1.00 27.55 293 ILE A N 1
ATOM 2362 C CA . ILE A 1 293 ? 64.219 41.208 5.166 1.00 27.55 293 ILE A CA 1
ATOM 2363 C C . ILE A 1 293 ? 64.531 39.754 4.697 1.00 27.55 293 ILE A C 1
ATOM 2365 O O . ILE A 1 293 ? 64.201 38.812 5.410 1.00 27.55 293 ILE A O 1
ATOM 2369 N N . ALA A 1 294 ? 65.241 39.559 3.572 1.00 34.00 294 ALA A N 1
ATOM 2370 C CA . ALA A 1 294 ? 65.948 38.303 3.215 1.00 34.00 294 ALA A CA 1
ATOM 2371 C C . ALA A 1 294 ? 67.480 38.523 3.273 1.00 34.00 294 ALA A C 1
ATOM 2373 O O . ALA A 1 294 ? 67.908 39.625 2.911 1.00 34.00 294 ALA A O 1
ATOM 2374 N N . PRO A 1 295 ? 68.316 37.560 3.741 1.00 39.06 295 PRO A N 1
ATOM 2375 C CA . PRO A 1 295 ? 68.893 36.512 2.857 1.00 39.06 295 PRO A CA 1
ATOM 2376 C C . PRO A 1 295 ? 69.245 35.186 3.626 1.00 39.06 295 PRO A C 1
ATOM 2378 O O . PRO A 1 295 ? 68.816 35.029 4.762 1.00 39.06 295 PRO A O 1
ATOM 2381 N N . GLU A 1 296 ? 70.006 34.174 3.158 1.00 27.84 296 GLU A N 1
ATOM 2382 C CA . GLU A 1 296 ? 70.661 33.894 1.858 1.00 27.84 296 GLU A CA 1
ATOM 2383 C C . GLU A 1 296 ? 70.492 32.407 1.429 1.00 27.84 296 GLU A C 1
ATOM 2385 O O . GLU A 1 296 ? 69.500 32.086 0.779 1.00 27.84 296 GLU A O 1
ATOM 2390 N N . LYS A 1 297 ? 71.423 31.493 1.776 1.00 30.64 297 LYS A N 1
ATOM 2391 C CA . LYS A 1 297 ? 71.446 30.059 1.389 1.00 30.64 297 LYS A CA 1
ATOM 2392 C C . LYS A 1 297 ? 71.977 29.148 2.508 1.00 30.64 297 LYS A C 1
ATOM 2394 O O . LYS A 1 297 ? 72.872 29.565 3.236 1.00 30.64 297 LYS A O 1
ATOM 2399 N N . ALA A 1 298 ? 71.566 27.868 2.524 1.00 27.20 298 ALA A N 1
ATOM 2400 C CA . ALA A 1 298 ? 72.423 26.739 2.942 1.00 27.20 298 ALA A CA 1
ATOM 2401 C C . ALA A 1 298 ? 71.863 25.329 2.589 1.00 27.20 298 ALA A C 1
ATOM 2403 O O . ALA A 1 298 ? 70.847 24.908 3.123 1.00 27.20 298 ALA A O 1
ATOM 2404 N N . VAL A 1 299 ? 72.635 24.582 1.783 1.00 29.34 299 VAL A N 1
ATOM 2405 C CA . VAL A 1 299 ? 73.017 23.155 1.975 1.00 29.34 299 VAL A CA 1
ATOM 2406 C C . VAL A 1 299 ? 71.954 22.025 1.929 1.00 29.34 299 VAL A C 1
ATOM 2408 O O . VAL A 1 299 ? 71.302 21.682 2.907 1.00 29.34 299 VAL A O 1
ATOM 2411 N N . GLU A 1 300 ? 71.933 21.330 0.783 1.00 28.47 300 GLU A N 1
ATOM 2412 C CA . GLU A 1 300 ? 72.105 19.863 0.622 1.00 28.47 300 GLU A CA 1
ATOM 2413 C C . GLU A 1 300 ? 71.936 18.905 1.838 1.00 28.47 300 GLU A C 1
ATOM 2415 O O . GLU A 1 300 ? 72.821 18.820 2.687 1.00 28.47 300 GLU A O 1
ATOM 2420 N N . LYS A 1 301 ? 70.943 17.992 1.802 1.00 31.41 301 LYS A N 1
ATOM 2421 C CA . LYS A 1 301 ? 71.091 16.563 1.378 1.00 31.41 301 LYS A CA 1
ATOM 2422 C C . LYS A 1 301 ? 69.833 15.714 1.674 1.00 31.41 301 LYS A C 1
ATOM 2424 O O . LYS A 1 301 ? 69.066 16.052 2.571 1.00 31.41 301 LYS A O 1
ATOM 2429 N N . PRO A 1 302 ? 69.600 14.605 0.939 1.00 34.62 302 PRO A N 1
ATOM 2430 C CA . PRO A 1 302 ? 68.394 13.794 1.085 1.00 34.62 302 PRO A CA 1
ATOM 2431 C C . PRO A 1 302 ? 68.498 12.809 2.257 1.00 34.62 302 PRO A C 1
ATOM 2433 O O . PRO A 1 302 ? 69.575 12.287 2.552 1.00 34.62 302 PRO A O 1
ATOM 2436 N N . LYS A 1 303 ? 67.356 12.474 2.869 1.00 30.47 303 LYS A N 1
ATOM 2437 C CA . LYS A 1 303 ? 67.229 11.309 3.756 1.00 30.47 303 LYS A CA 1
ATOM 2438 C C . LYS A 1 303 ? 66.197 10.326 3.224 1.00 30.47 303 LYS A C 1
ATOM 2440 O O . LYS A 1 303 ? 64.994 10.514 3.354 1.00 30.47 303 LYS A O 1
ATOM 2445 N N . THR A 1 304 ? 66.718 9.248 2.658 1.00 29.28 304 THR A N 1
ATOM 2446 C CA . THR A 1 304 ? 65.998 8.020 2.346 1.00 29.28 304 THR A CA 1
ATOM 2447 C C . THR A 1 304 ? 65.399 7.418 3.619 1.00 29.28 304 THR A C 1
ATOM 2449 O O . THR A 1 304 ? 66.137 7.115 4.555 1.00 29.28 304 THR A O 1
ATOM 2452 N N . THR A 1 305 ? 64.098 7.135 3.628 1.00 33.47 305 THR A N 1
ATOM 2453 C CA . THR A 1 305 ? 63.513 6.104 4.503 1.00 33.47 305 THR A CA 1
ATOM 2454 C C . THR A 1 305 ? 62.623 5.203 3.667 1.00 33.47 305 THR A C 1
ATOM 2456 O O . THR A 1 305 ? 61.583 5.625 3.171 1.00 33.47 305 THR A O 1
ATOM 2459 N N . ALA A 1 306 ? 63.063 3.960 3.485 1.00 31.70 306 ALA A N 1
ATOM 2460 C CA . ALA A 1 306 ? 62.321 2.955 2.744 1.00 31.70 306 ALA A CA 1
ATOM 2461 C C . ALA A 1 306 ? 61.166 2.405 3.590 1.00 31.70 306 ALA A C 1
ATOM 2463 O O . ALA A 1 306 ? 61.370 2.016 4.741 1.00 31.70 306 ALA A O 1
ATOM 2464 N N . ARG A 1 307 ? 59.984 2.268 2.986 1.00 30.75 307 ARG A N 1
ATOM 2465 C CA . ARG A 1 307 ? 58.931 1.374 3.470 1.00 30.75 307 ARG A CA 1
ATOM 2466 C C . ARG A 1 307 ? 58.571 0.430 2.330 1.00 30.75 307 ARG A C 1
ATOM 2468 O O . ARG A 1 307 ? 58.118 0.876 1.284 1.00 30.75 307 ARG A O 1
ATOM 2475 N N . LYS A 1 308 ? 58.837 -0.864 2.519 1.00 33.66 308 LYS A N 1
ATOM 2476 C CA . LYS A 1 308 ? 58.376 -1.911 1.604 1.00 33.66 308 LYS A CA 1
ATOM 2477 C C . LYS A 1 308 ? 56.895 -2.153 1.872 1.00 33.66 308 LYS A C 1
ATOM 2479 O O . LYS A 1 308 ? 56.542 -2.499 2.999 1.00 33.66 308 LYS A O 1
ATOM 2484 N N . GLU A 1 309 ? 56.067 -2.019 0.850 1.00 33.44 309 GLU A N 1
ATOM 2485 C CA . GLU A 1 309 ? 54.739 -2.628 0.825 1.00 33.44 309 GLU A CA 1
ATOM 2486 C C . GLU A 1 309 ? 54.871 -4.005 0.156 1.00 33.44 309 GLU A C 1
ATOM 2488 O O . GLU A 1 309 ? 55.531 -4.106 -0.882 1.00 33.44 309 GLU A O 1
ATOM 2493 N N . PRO A 1 310 ? 54.346 -5.090 0.754 1.00 37.28 310 PRO A N 1
ATOM 2494 C CA . PRO A 1 310 ? 54.372 -6.401 0.128 1.00 37.28 310 PRO A CA 1
ATOM 2495 C C . PRO A 1 310 ? 53.241 -6.509 -0.899 1.00 37.28 310 PRO A C 1
ATOM 2497 O O . PRO A 1 310 ? 52.072 -6.653 -0.543 1.00 37.28 310 PRO A O 1
ATOM 2500 N N . THR A 1 311 ? 53.598 -6.481 -2.179 1.00 29.16 311 THR A N 1
ATOM 2501 C CA . THR A 1 311 ? 52.704 -6.868 -3.272 1.00 29.16 311 THR A CA 1
ATOM 2502 C C . THR A 1 311 ? 52.382 -8.358 -3.146 1.00 29.16 311 THR A C 1
ATOM 2504 O O . THR A 1 311 ? 53.286 -9.188 -3.235 1.00 29.16 311 THR A O 1
ATOM 2507 N N . PHE A 1 312 ? 51.110 -8.711 -2.949 1.00 28.69 312 PHE A N 1
ATOM 2508 C CA . PHE A 1 312 ? 50.640 -10.092 -3.081 1.00 28.69 312 PHE A CA 1
ATOM 2509 C C . PHE A 1 312 ? 50.024 -10.280 -4.468 1.00 28.69 312 PHE A C 1
ATOM 2511 O O . PHE A 1 312 ? 48.898 -9.864 -4.722 1.00 28.69 312 PHE A O 1
ATOM 2518 N N . SER A 1 313 ? 50.784 -10.906 -5.360 1.00 32.06 313 SER A N 1
ATOM 2519 C CA . SER A 1 313 ? 50.301 -11.464 -6.622 1.00 32.06 313 SER A CA 1
ATOM 2520 C C . SER A 1 313 ? 50.030 -12.957 -6.434 1.00 32.06 313 SER A C 1
ATOM 2522 O O . SER A 1 313 ? 50.896 -13.676 -5.933 1.00 32.06 313 SER A O 1
ATOM 2524 N N . ILE A 1 314 ? 48.845 -13.416 -6.839 1.00 34.00 314 ILE A N 1
ATOM 2525 C CA . ILE A 1 314 ? 48.504 -14.838 -6.949 1.00 34.00 314 ILE A CA 1
ATOM 2526 C C . ILE A 1 314 ? 48.186 -15.092 -8.420 1.00 34.00 314 ILE A C 1
ATOM 2528 O O . ILE A 1 314 ? 47.102 -14.748 -8.879 1.00 34.00 314 ILE A O 1
ATOM 2532 N N . ASP A 1 315 ? 49.142 -15.693 -9.122 1.00 31.53 315 ASP A N 1
ATOM 2533 C CA . ASP A 1 315 ? 48.938 -16.307 -10.432 1.00 31.53 315 ASP A CA 1
ATOM 2534 C C . ASP A 1 315 ? 49.022 -17.834 -10.289 1.00 31.53 315 ASP A C 1
ATOM 2536 O O . ASP A 1 315 ? 49.731 -18.351 -9.422 1.00 31.53 315 ASP A O 1
ATOM 2540 N N . ASN A 1 316 ? 48.346 -18.527 -11.207 1.00 32.75 316 ASN A N 1
ATOM 2541 C CA . ASN A 1 316 ? 48.393 -19.970 -11.471 1.00 32.75 316 ASN A CA 1
ATOM 2542 C C . ASN A 1 316 ? 47.714 -20.901 -10.447 1.00 32.75 316 ASN A C 1
ATOM 2544 O O . ASN A 1 316 ? 48.348 -21.509 -9.584 1.00 32.75 316 ASN A O 1
ATOM 2548 N N . VAL A 1 317 ? 46.424 -21.150 -10.691 1.00 32.12 317 VAL A N 1
ATOM 2549 C CA . VAL A 1 317 ? 45.845 -22.495 -10.559 1.00 32.12 317 VAL A CA 1
ATOM 2550 C C . VAL A 1 317 ? 45.268 -22.872 -11.924 1.00 32.12 317 VAL A C 1
ATOM 2552 O O . VAL A 1 317 ? 44.224 -22.352 -12.312 1.00 32.12 317 VAL A O 1
ATOM 2555 N N . ASP A 1 318 ? 45.955 -23.757 -12.647 1.00 32.12 318 ASP A N 1
ATOM 2556 C CA . ASP A 1 318 ? 45.410 -24.390 -13.851 1.00 32.12 318 ASP A CA 1
ATOM 2557 C C . ASP A 1 318 ? 44.215 -25.275 -13.473 1.00 32.12 318 ASP A C 1
ATOM 2559 O O . ASP A 1 318 ? 44.327 -26.158 -12.618 1.00 32.12 318 ASP A O 1
ATOM 2563 N N . ILE A 1 319 ? 43.082 -25.075 -14.148 1.00 37.78 319 ILE A N 1
ATOM 2564 C CA . ILE A 1 319 ? 41.965 -26.025 -14.171 1.00 37.78 319 ILE A CA 1
ATOM 2565 C C . ILE A 1 319 ? 41.622 -26.270 -15.638 1.00 37.78 319 ILE A C 1
ATOM 2567 O O . ILE A 1 319 ? 40.714 -25.655 -16.193 1.00 37.78 319 ILE A O 1
ATOM 2571 N N . ASP A 1 320 ? 42.392 -27.155 -16.266 1.00 35.34 320 ASP A N 1
ATOM 2572 C CA . ASP A 1 320 ? 42.145 -27.579 -17.642 1.00 35.34 320 ASP A CA 1
ATOM 2573 C C . ASP A 1 320 ? 40.936 -28.528 -17.703 1.00 35.34 320 ASP A C 1
ATOM 2575 O O . ASP A 1 320 ? 40.780 -29.444 -16.884 1.00 35.34 320 ASP A O 1
ATOM 2579 N N . GLU A 1 321 ? 40.056 -28.294 -18.673 1.00 35.94 321 GLU A N 1
ATOM 2580 C CA . GLU A 1 321 ? 38.771 -28.980 -18.790 1.00 35.94 321 GLU A CA 1
ATOM 2581 C C . GLU A 1 321 ? 38.919 -30.468 -19.157 1.00 35.94 321 GLU A C 1
ATOM 2583 O O . GLU A 1 321 ? 39.656 -30.847 -20.070 1.00 35.94 321 GLU A O 1
ATOM 2588 N N . LYS A 1 322 ? 38.083 -31.323 -18.554 1.00 35.12 322 LYS A N 1
ATOM 2589 C CA . LYS A 1 322 ? 37.696 -32.607 -19.159 1.00 35.12 322 LYS A CA 1
ATOM 2590 C C . LYS A 1 322 ? 36.189 -32.666 -19.367 1.00 35.12 322 LYS A C 1
ATOM 2592 O O . LYS A 1 322 ? 35.432 -32.834 -18.414 1.00 35.12 322 LYS A O 1
ATOM 2597 N N . LYS A 1 323 ? 35.771 -32.605 -20.633 1.00 33.62 323 LYS A N 1
ATOM 2598 C CA . LYS A 1 323 ? 34.445 -33.072 -21.057 1.00 33.62 323 LYS A CA 1
ATOM 2599 C C . LYS A 1 323 ? 34.361 -34.600 -20.917 1.00 33.62 323 LYS A C 1
ATOM 2601 O O . LYS A 1 323 ? 35.330 -35.270 -21.281 1.00 33.62 323 LYS A O 1
ATOM 2606 N N . PRO A 1 324 ? 33.234 -35.156 -20.447 1.00 49.81 324 PRO A N 1
ATOM 2607 C CA . PRO A 1 324 ? 32.879 -36.546 -20.697 1.00 49.81 324 PRO A CA 1
ATOM 2608 C C . PRO A 1 324 ? 32.232 -36.706 -22.086 1.00 49.81 324 PRO A C 1
ATOM 2610 O O . PRO A 1 324 ? 31.634 -35.760 -22.607 1.00 49.81 324 PRO A O 1
ATOM 2613 N N . GLU A 1 325 ? 32.376 -37.905 -22.654 1.00 41.03 325 GLU A N 1
ATOM 2614 C CA . GLU A 1 325 ? 31.632 -38.405 -23.826 1.00 41.03 325 GLU A CA 1
ATOM 2615 C C . GLU A 1 325 ? 30.245 -38.945 -23.428 1.00 41.03 325 GLU A C 1
ATOM 2617 O O . GLU A 1 325 ? 30.114 -39.425 -22.276 1.00 41.03 325 GLU A O 1
#

Organism: NCBI:txid291169

Radius of gyration: 42.01 Å; chains: 1; bounding box: 134×84×97 Å

pLDDT: mean 74.35, std 22.65, range [27.2, 96.25]

Sequence (325 aa):
MAIGFFQKRIEDILNNVASSDDSAALSAEQMAQLSSDLALYFSTVLLTLSGMLLVGLFLLWMVKRRANPASTNNKELQRQQLLQELESQFLAINTKPAVWMTNRSTFDAKVVYEFSLALTPDIRWHAPQNIQTSWHMGDRMIVITDQDDLLTASVMDEILFWFRHLDRAVSSDLIKVEDLYSLWRQILPFALDNRFSFLAAYFTEDDLEDIEAIRQVLIGVIRYCQQQKLAQPLSYINGRLDPLFFDELPKGMKPGLEAARQNNVHRKDPVVMDEAPIIVQETKTERKEPVVIAPEKAVEKPKTTARKEPTFSIDNVDIDEKKPE

Foldseek 3Di:
DVVVVVVVVLVVLVVVLVPPPDPPDQDPVNVVVSVVVVVVVVVVVVVVVVVVVVVVVVVVVVCCVVVVVVVVVVLVVLLVVVLVVLVVLLVCLQQDQWKAQCQDPVDDRVGRGGNVVCLDPVNQFDQDLAWDWDDDPNFIWTQGDPRSIIGGVVSLVSVLVSLVSVLVCPVVVSYDLVSLLVVLVSLVSCQFRCNLSNNCNVCVVPDPVSSVSSLVSNLSNLVVCVVVVPPVSLVVPALTGNPVSLVVHDPVSNPSGDYNPPPPDDPDPDPPDPDDDPPDPDPDDDDDDDDDDDDDDDDDDDDDDDDDDDDDDDDDDDDDDDDDD

Secondary structure (DSSP, 8-state):
-HHHHHHHHHHHHHHHHHTSS--S---HHHHHHHHHHHHHHHHHHHHHHHHHHHHHHHHHHHHHHHHHHHHHHHHHHHHHHHHHHHHHHHHHHHTSEEEE-SS-TTS-TTSEEEHHHHTSTT-PPP--SS--EEEETTEEEEE-STT--EEEHHHHHHHHHHHHHHHHHHHTTSS-HHHHTTTHHHHGGGGBTTHHHHHHHHHTTT-HHHHHHHHHHHHHHHHHHHHTT-HHHHHHHTTTB-HHHHHHS-TTT-TT--BPP---S--PPPP------------------------------------------------------